Protein AF-A0A958NNU6-F1 (afdb_monomer_lite)

Sequence (215 aa):
MKKLLLLVFVYAVPLLGIGQEANFNVNSYYGSWAETLWYYNFYENNTYSFKSEGHFGFTQSSGNYKISKDTLILNSVKSDTIPEDSYLEIKDMRFIILSDTCLIALGTGYEYCSTLFSFSKENDEEIMIFRGSRNHRLYGGYEDEIIDVENLNTWDKSRYLDEVYTDLIRSADIHFYYKKYLKSLEFYQATLKIKPNEQYPQQQIDKLKIILDVD

Structure (mmCIF, N/CA/C/O backbone):
data_AF-A0A958NNU6-F1
#
_entry.id   AF-A0A958NNU6-F1
#
loop_
_atom_site.group_PDB
_atom_site.id
_atom_site.type_symbol
_atom_site.label_atom_id
_atom_site.label_alt_id
_atom_site.label_comp_id
_atom_site.label_asym_id
_atom_site.label_entity_id
_atom_site.label_seq_id
_atom_site.pdbx_PDB_ins_code
_atom_site.Cartn_x
_atom_site.Cartn_y
_atom_site.Cartn_z
_atom_site.occupancy
_atom_site.B_iso_or_equiv
_atom_site.auth_seq_id
_atom_site.auth_comp_id
_atom_site.auth_asym_id
_atom_site.auth_atom_id
_atom_site.pdbx_PDB_model_num
ATOM 1 N N . MET A 1 1 ? -16.554 -52.883 46.990 1.00 46.31 1 MET A N 1
ATOM 2 C CA . MET A 1 1 ? -15.352 -52.083 46.664 1.00 46.31 1 MET A CA 1
ATOM 3 C C . MET A 1 1 ? -15.171 -52.044 45.148 1.00 46.31 1 MET A C 1
ATOM 5 O O . MET A 1 1 ? -14.668 -53.004 44.585 1.00 46.31 1 MET A O 1
ATOM 9 N N . LYS A 1 2 ? -15.622 -50.984 44.469 1.00 40.12 2 LYS A N 1
ATOM 10 C CA . LYS A 1 2 ? -15.264 -50.697 43.068 1.00 40.12 2 LYS A CA 1
ATOM 11 C C . LYS A 1 2 ? -14.786 -49.246 43.024 1.00 40.12 2 LYS A C 1
ATOM 13 O O . LYS A 1 2 ? -15.564 -48.346 43.316 1.00 40.12 2 LYS A O 1
ATOM 18 N N . LYS A 1 3 ? -13.488 -49.048 42.776 1.00 43.19 3 LYS A N 1
ATOM 19 C CA . LYS A 1 3 ? -12.868 -47.727 42.613 1.00 43.19 3 LYS A CA 1
ATOM 20 C C . LYS A 1 3 ? -13.351 -47.140 41.284 1.00 43.19 3 LYS A C 1
ATOM 22 O O . LYS A 1 3 ? -13.112 -47.739 40.240 1.00 43.19 3 LYS A O 1
ATOM 27 N N . LEU A 1 4 ? -14.047 -46.009 41.342 1.00 42.66 4 LEU A N 1
ATOM 28 C CA . LEU A 1 4 ? -14.429 -45.216 40.178 1.00 42.66 4 LEU A CA 1
ATOM 29 C C . LEU A 1 4 ? -13.201 -44.397 39.755 1.00 42.66 4 LEU A C 1
ATOM 31 O O . LEU A 1 4 ? -12.786 -43.492 40.475 1.00 42.66 4 LEU A O 1
ATOM 35 N N . LEU A 1 5 ? -12.567 -44.778 38.646 1.00 45.38 5 LEU A N 1
ATOM 36 C CA . LEU A 1 5 ? -11.439 -44.051 38.063 1.00 45.38 5 LEU A CA 1
ATOM 37 C C . LEU A 1 5 ? -12.003 -42.880 37.246 1.00 45.38 5 LEU A C 1
ATOM 39 O O . LEU A 1 5 ? -12.704 -43.096 36.259 1.00 45.38 5 LEU A O 1
ATOM 43 N N . LEU A 1 6 ? -11.732 -41.650 37.677 1.00 41.16 6 LEU A N 1
ATOM 44 C CA . LEU A 1 6 ? -12.131 -40.432 36.975 1.00 41.16 6 LEU A CA 1
ATOM 45 C C . LEU A 1 6 ? -11.085 -40.147 35.882 1.00 41.16 6 LEU A C 1
ATOM 47 O O . LEU A 1 6 ? -9.977 -39.707 36.177 1.00 41.16 6 LEU A O 1
ATOM 51 N N . LEU A 1 7 ? -11.411 -40.466 34.628 1.00 44.94 7 LEU A N 1
ATOM 52 C CA . LEU A 1 7 ? -10.607 -40.129 33.448 1.00 44.94 7 LEU A CA 1
ATOM 53 C C . LEU A 1 7 ? -10.941 -38.695 33.019 1.00 44.94 7 LEU A C 1
ATOM 55 O O . LEU A 1 7 ? -11.987 -38.447 32.424 1.00 44.94 7 LEU A O 1
ATOM 59 N N . VAL A 1 8 ? -10.059 -37.748 33.335 1.00 47.53 8 VAL A N 1
ATOM 60 C CA . VAL A 1 8 ? -10.136 -36.372 32.831 1.00 47.53 8 VAL A CA 1
ATOM 61 C C . VAL A 1 8 ? -9.528 -36.350 31.428 1.00 47.53 8 VAL A C 1
ATOM 63 O O . VAL A 1 8 ? -8.309 -36.367 31.273 1.00 47.53 8 VAL A O 1
ATOM 66 N N . PHE A 1 9 ? -10.373 -36.337 30.397 1.00 47.81 9 PHE A N 1
ATOM 67 C CA . PHE A 1 9 ? -9.951 -36.025 29.031 1.00 47.81 9 PHE A CA 1
ATOM 68 C C . PHE A 1 9 ? -9.764 -34.509 28.913 1.00 47.81 9 PHE A C 1
ATOM 70 O O . PHE A 1 9 ? -10.731 -33.760 28.787 1.00 47.81 9 PHE A O 1
ATOM 77 N N . VAL A 1 10 ? -8.513 -34.050 28.970 1.00 49.12 10 VAL A N 1
ATOM 78 C CA . VAL A 1 10 ? -8.151 -32.687 28.568 1.00 49.12 10 VAL A CA 1
ATOM 79 C C . VAL A 1 10 ? -8.217 -32.644 27.044 1.00 49.12 10 VAL A C 1
ATOM 81 O O . VAL A 1 10 ? -7.298 -33.090 26.360 1.00 49.12 10 VAL A O 1
ATOM 84 N N . TYR A 1 11 ? -9.330 -32.155 26.503 1.00 47.47 11 TYR A N 1
ATOM 85 C CA . TYR A 1 11 ? -9.420 -31.829 25.085 1.00 47.47 11 TYR A CA 1
ATOM 86 C C . TYR A 1 11 ? -8.558 -30.592 24.833 1.00 47.47 11 TYR A C 1
ATOM 88 O O . TYR A 1 11 ? -8.953 -29.469 25.142 1.00 47.47 11 TYR A O 1
ATOM 96 N N . ALA A 1 12 ? -7.359 -30.803 24.293 1.00 50.31 12 ALA A N 1
ATOM 97 C CA . ALA A 1 12 ? -6.597 -29.737 23.669 1.00 50.31 12 ALA A CA 1
ATOM 98 C C . ALA A 1 12 ? -7.384 -29.274 22.436 1.00 50.31 12 ALA A C 1
ATOM 100 O O . ALA A 1 12 ? -7.374 -29.935 21.400 1.00 50.31 12 ALA A O 1
ATOM 101 N N . VAL A 1 13 ? -8.120 -28.170 22.571 1.00 51.03 13 VAL A N 1
ATOM 102 C CA . VAL A 1 13 ? -8.679 -27.452 21.425 1.00 51.03 13 VAL A CA 1
ATOM 103 C C . VAL A 1 13 ? -7.482 -26.863 20.680 1.00 51.03 13 VAL A C 1
ATOM 105 O O . VAL A 1 13 ? -6.771 -26.040 21.263 1.00 51.03 13 VAL A O 1
ATOM 108 N N . PRO A 1 14 ? -7.199 -27.272 19.433 1.00 44.75 14 PRO A N 1
ATOM 109 C CA . PRO A 1 14 ? -6.188 -26.582 18.664 1.00 44.75 14 PRO A CA 1
ATOM 110 C C . PRO A 1 14 ? -6.750 -25.190 18.375 1.00 44.75 14 PRO A C 1
ATOM 112 O O . PRO A 1 14 ? -7.752 -25.059 17.671 1.00 44.75 14 PRO A O 1
ATOM 115 N N . LEU A 1 15 ? -6.127 -24.150 18.940 1.00 45.88 15 LEU A N 1
ATOM 116 C CA . LEU A 1 15 ? -6.270 -22.793 18.421 1.00 45.88 15 LEU A CA 1
ATOM 117 C C . LEU A 1 15 ? -5.682 -22.805 17.005 1.00 45.88 15 LEU A C 1
ATOM 119 O O . LEU A 1 15 ? -4.511 -22.502 16.788 1.00 45.88 15 LEU A O 1
ATOM 123 N N . LEU A 1 16 ? -6.504 -23.183 16.031 1.00 47.56 16 LEU A N 1
ATOM 124 C CA . LEU A 1 16 ? -6.330 -22.736 14.663 1.00 47.56 16 LEU A CA 1
ATOM 125 C C . LEU A 1 16 ? -6.628 -21.240 14.693 1.00 47.56 16 LEU A C 1
ATOM 127 O O . LEU A 1 16 ? -7.766 -20.809 14.528 1.00 47.56 16 LEU A O 1
ATOM 131 N N . GLY A 1 17 ? -5.595 -20.452 14.988 1.00 43.97 17 GLY A N 1
ATOM 132 C CA . GLY A 1 17 ? -5.581 -19.051 14.615 1.00 43.97 17 GLY A CA 1
ATOM 133 C C . GLY A 1 17 ? -5.697 -19.017 13.100 1.00 43.97 17 GLY A C 1
ATOM 134 O O . GLY A 1 17 ? -4.708 -19.218 12.401 1.00 43.97 17 GLY A O 1
ATOM 135 N N . ILE A 1 18 ? -6.919 -18.843 12.602 1.00 47.19 18 ILE A N 1
ATOM 136 C CA . ILE A 1 18 ? -7.162 -18.478 11.214 1.00 47.19 18 ILE A CA 1
ATOM 137 C C . ILE A 1 18 ? -6.556 -17.083 11.099 1.00 47.19 18 ILE A C 1
ATOM 139 O O . ILE A 1 18 ? -7.179 -16.093 11.476 1.00 47.19 18 ILE A O 1
ATOM 143 N N . GLY A 1 19 ? -5.287 -17.012 10.697 1.00 43.47 19 GLY A N 1
ATOM 144 C CA . GLY A 1 19 ? -4.708 -15.762 10.242 1.00 43.47 19 GLY A CA 1
ATOM 145 C C . GLY A 1 19 ? -5.589 -15.302 9.095 1.00 43.47 19 GLY A C 1
ATOM 146 O O . GLY A 1 19 ? -5.692 -16.004 8.093 1.00 43.47 19 GLY A O 1
ATOM 147 N N . GLN A 1 20 ? -6.307 -14.202 9.290 1.00 46.25 20 GLN A N 1
ATOM 148 C CA . GLN A 1 20 ? -7.117 -13.609 8.242 1.00 46.25 20 GLN A CA 1
ATOM 149 C C . GLN A 1 20 ? -6.145 -13.234 7.118 1.00 46.25 20 GLN A C 1
ATOM 151 O O . GLN A 1 20 ? -5.318 -12.339 7.295 1.00 46.25 20 GLN A O 1
ATOM 156 N N . GLU A 1 21 ? -6.155 -13.993 6.020 1.00 54.00 21 GLU A N 1
ATOM 157 C CA . GLU A 1 21 ? -5.361 -13.652 4.843 1.00 54.00 21 GLU A CA 1
ATOM 158 C C . GLU A 1 21 ? -5.771 -12.244 4.408 1.00 54.00 21 GLU A C 1
ATOM 160 O O . GLU A 1 21 ? -6.958 -11.900 4.406 1.00 54.00 21 GLU A O 1
ATOM 165 N N . ALA A 1 22 ? -4.791 -11.385 4.133 1.00 58.62 22 ALA A N 1
ATOM 166 C CA . ALA A 1 22 ? -5.097 -10.037 3.698 1.00 58.62 22 ALA A CA 1
ATOM 167 C C . ALA A 1 22 ? -5.810 -10.115 2.344 1.00 58.62 22 ALA A C 1
ATOM 169 O O . ALA A 1 22 ? -5.257 -10.620 1.369 1.00 58.62 22 ALA A O 1
ATOM 170 N N . ASN A 1 23 ? -7.047 -9.623 2.291 1.00 69.25 23 ASN A N 1
ATOM 171 C CA . ASN A 1 23 ? -7.830 -9.578 1.063 1.00 69.25 23 ASN A CA 1
ATOM 172 C C . ASN A 1 23 ?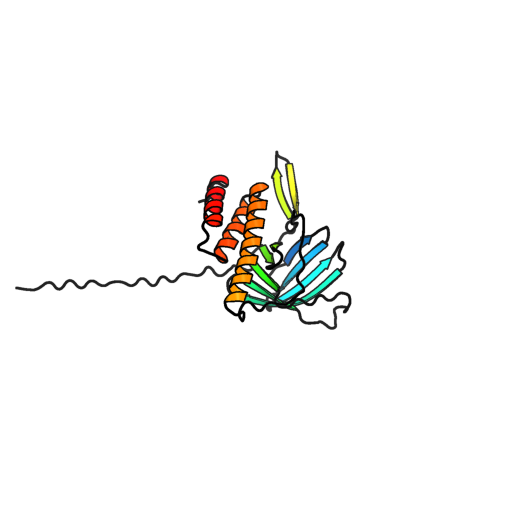 -7.241 -8.501 0.145 1.00 69.25 23 ASN A C 1
ATOM 174 O O . ASN A 1 23 ? -7.567 -7.330 0.294 1.00 69.25 23 ASN A O 1
ATOM 178 N N . PHE A 1 24 ? -6.351 -8.879 -0.771 1.00 85.06 24 PHE A N 1
ATOM 179 C CA . PHE A 1 24 ? -5.875 -8.013 -1.852 1.00 85.06 24 PHE A CA 1
ATOM 180 C C . PHE A 1 24 ? -6.738 -8.206 -3.100 1.00 85.06 24 PHE A C 1
ATOM 182 O O . PHE A 1 24 ? -7.022 -9.341 -3.482 1.00 85.06 24 PHE A O 1
ATOM 189 N N . ASN A 1 25 ? -7.122 -7.109 -3.755 1.00 88.75 25 ASN A N 1
ATOM 190 C CA . ASN A 1 25 ? -7.874 -7.148 -5.004 1.00 88.75 25 ASN A CA 1
ATOM 191 C C . ASN A 1 25 ? -6.972 -6.744 -6.174 1.00 88.75 25 ASN A C 1
ATOM 193 O O . ASN A 1 25 ? -6.307 -5.712 -6.138 1.00 88.75 25 ASN A O 1
ATOM 197 N N . VAL A 1 26 ? -6.968 -7.542 -7.237 1.00 91.44 26 VAL A N 1
ATOM 198 C CA . VAL A 1 26 ? -6.268 -7.204 -8.476 1.00 91.44 26 VAL A CA 1
ATOM 199 C C . VAL A 1 26 ? -7.025 -6.062 -9.155 1.00 91.44 26 VAL A C 1
ATOM 201 O O . VAL A 1 26 ? -8.076 -6.264 -9.759 1.00 91.44 26 VAL A O 1
ATOM 204 N N . ASN A 1 27 ? -6.518 -4.840 -9.004 1.00 92.81 27 ASN A N 1
ATOM 205 C CA . ASN A 1 27 ? -7.166 -3.631 -9.501 1.00 92.81 27 ASN A CA 1
ATOM 206 C C . ASN A 1 27 ? -6.141 -2.507 -9.731 1.00 92.81 27 ASN A C 1
ATOM 208 O O . ASN A 1 27 ? -4.938 -2.659 -9.493 1.00 92.81 27 ASN A O 1
ATOM 212 N N . SER A 1 28 ? -6.634 -1.359 -10.175 1.00 92.94 28 SER A N 1
ATOM 213 C CA . SER A 1 28 ? -5.911 -0.099 -10.159 1.00 92.94 28 SER A CA 1
ATOM 214 C C . SER A 1 28 ? -5.921 0.506 -8.758 1.00 92.94 28 SER A C 1
ATOM 216 O O . SER A 1 28 ? -6.963 0.546 -8.107 1.00 92.94 28 SER A O 1
ATOM 218 N N . TYR A 1 29 ? -4.779 1.022 -8.321 1.00 92.62 29 TYR A N 1
ATOM 219 C CA . TYR A 1 29 ? -4.609 1.773 -7.084 1.00 92.62 29 TYR A CA 1
ATOM 220 C C . TYR A 1 29 ? -3.916 3.091 -7.385 1.00 92.62 29 TYR A C 1
ATOM 222 O O . TYR A 1 29 ? -2.957 3.153 -8.158 1.00 92.62 29 TYR A O 1
ATOM 230 N N . TYR A 1 30 ? -4.399 4.144 -6.745 1.00 88.12 30 TYR A N 1
ATOM 231 C CA . TYR A 1 30 ? -4.049 5.502 -7.096 1.00 88.12 30 TYR A CA 1
ATOM 232 C C . TYR A 1 30 ? -3.587 6.292 -5.879 1.00 88.12 30 TYR A C 1
ATOM 234 O O . TYR A 1 30 ? -4.228 6.238 -4.829 1.00 88.12 30 TYR A O 1
ATOM 242 N N . GLY A 1 31 ? -2.507 7.048 -6.047 1.00 85.56 31 GLY A N 1
ATOM 243 C CA . GLY A 1 31 ? -1.971 7.973 -5.053 1.00 85.56 31 GLY A CA 1
ATOM 244 C C . GLY A 1 31 ? -1.632 9.321 -5.683 1.00 85.56 31 GLY A C 1
ATOM 245 O O . GLY A 1 31 ? -1.707 9.493 -6.901 1.00 85.56 31 GLY A O 1
ATOM 246 N N . SER A 1 32 ? -1.252 10.295 -4.859 1.00 77.38 32 SER A N 1
ATOM 247 C CA . SER A 1 32 ? -0.824 11.598 -5.369 1.00 77.38 32 SER A CA 1
ATOM 248 C C . SER A 1 32 ? 0.035 12.373 -4.394 1.00 77.38 32 SER A C 1
ATOM 250 O O . SER A 1 32 ? -0.192 12.318 -3.187 1.00 77.38 32 SER A O 1
ATOM 252 N N . TRP A 1 33 ? 0.891 13.237 -4.919 1.00 70.94 33 TRP A N 1
ATOM 253 C CA . TRP A 1 33 ? 1.543 14.275 -4.142 1.00 70.94 33 TRP A CA 1
ATOM 254 C C . TRP A 1 33 ? 1.796 15.518 -4.994 1.00 70.94 33 TRP A C 1
ATOM 256 O O . TRP A 1 33 ? 2.284 15.395 -6.112 1.00 70.94 33 TRP A O 1
ATOM 266 N N . ALA A 1 34 ? 1.467 16.705 -4.464 1.00 62.88 34 ALA A N 1
ATOM 267 C CA . ALA A 1 34 ? 1.708 18.005 -5.107 1.00 62.88 34 ALA A CA 1
ATOM 268 C C . ALA A 1 34 ? 1.391 18.002 -6.621 1.00 62.88 34 ALA A C 1
ATOM 270 O O . ALA A 1 34 ? 2.276 18.187 -7.453 1.00 62.88 34 ALA A O 1
ATOM 271 N N . GLU A 1 35 ? 0.128 17.709 -6.960 1.00 66.94 35 GLU A N 1
ATOM 272 C CA . GLU A 1 35 ? -0.398 17.623 -8.340 1.00 66.94 35 GLU A CA 1
ATOM 273 C C . GLU A 1 35 ? 0.218 16.521 -9.219 1.00 66.94 35 GLU A C 1
ATOM 275 O O . GLU A 1 35 ? -0.114 16.402 -10.395 1.00 66.94 35 GLU A O 1
ATOM 280 N N . THR A 1 36 ? 1.089 15.683 -8.661 1.00 76.31 36 THR A N 1
ATOM 281 C CA . THR A 1 36 ? 1.598 14.483 -9.325 1.00 76.31 36 THR A CA 1
ATOM 282 C C . THR A 1 36 ? 0.770 13.287 -8.909 1.00 76.31 36 THR A C 1
ATOM 284 O O . THR A 1 36 ? 0.599 13.028 -7.720 1.00 76.31 36 THR A O 1
ATOM 287 N N . LEU A 1 37 ? 0.247 12.570 -9.892 1.00 79.44 37 LEU A N 1
ATOM 288 C CA . LEU A 1 37 ? -0.581 11.390 -9.721 1.00 79.44 37 LEU A CA 1
ATOM 289 C C . LEU A 1 37 ? 0.250 10.141 -9.955 1.00 79.44 37 LEU A C 1
ATOM 291 O O . LEU A 1 37 ? 1.083 10.096 -10.859 1.00 79.44 37 LEU A O 1
ATOM 295 N N . TRP A 1 38 ? 0.003 9.127 -9.141 1.00 89.69 38 TRP A N 1
ATOM 296 C CA . TRP A 1 38 ? 0.652 7.830 -9.208 1.00 89.69 38 TRP A CA 1
ATOM 297 C C . TRP A 1 38 ? -0.390 6.749 -9.424 1.00 89.69 38 TRP A C 1
ATOM 299 O O . TRP A 1 38 ? -1.404 6.706 -8.727 1.00 89.69 38 TRP A O 1
ATOM 309 N N . TYR A 1 39 ? -0.112 5.865 -10.372 1.00 91.25 39 TYR A N 1
ATOM 310 C CA . TYR A 1 39 ? -1.027 4.835 -10.835 1.00 91.25 39 TYR A CA 1
ATOM 311 C C . TYR A 1 39 ? -0.314 3.495 -10.785 1.00 91.25 39 TYR A C 1
ATOM 313 O O . TYR A 1 39 ? 0.660 3.297 -11.507 1.00 91.25 39 TYR A O 1
ATOM 321 N N . TYR A 1 40 ? -0.814 2.571 -9.974 1.00 94.56 40 TYR A N 1
ATOM 322 C CA . TYR A 1 40 ? -0.446 1.163 -10.043 1.00 94.56 40 TYR A CA 1
ATOM 323 C C . TYR A 1 40 ? -1.616 0.383 -10.625 1.00 94.56 40 TYR A C 1
ATOM 325 O O . TYR A 1 40 ? -2.732 0.511 -10.138 1.00 94.56 40 TYR A O 1
ATOM 333 N N . ASN A 1 41 ? -1.370 -0.443 -11.637 1.00 95.94 41 ASN A N 1
ATOM 334 C CA . ASN A 1 41 ? -2.327 -1.443 -12.109 1.00 95.94 41 ASN A CA 1
ATOM 335 C C . ASN A 1 41 ? -1.730 -2.819 -11.857 1.00 95.94 41 ASN A C 1
ATOM 337 O O . ASN A 1 41 ? -0.628 -3.089 -12.338 1.00 95.94 41 ASN A O 1
ATOM 341 N N . PHE A 1 42 ? -2.445 -3.659 -11.116 1.00 96.25 42 PHE A N 1
ATOM 342 C CA . PHE A 1 42 ? -2.062 -5.044 -10.860 1.00 96.25 42 PHE A CA 1
ATOM 343 C C . PHE A 1 42 ? -2.859 -5.984 -11.762 1.00 96.25 42 PHE A C 1
ATOM 345 O O . PHE A 1 42 ? -4.015 -5.709 -12.081 1.00 96.25 42 PHE A O 1
ATOM 352 N N . TYR A 1 43 ? -2.241 -7.094 -12.160 1.00 96.25 43 TYR A N 1
ATOM 353 C CA . TYR A 1 43 ? -2.809 -8.073 -13.086 1.00 96.25 43 TYR A CA 1
ATOM 354 C C . TYR A 1 43 ? -2.761 -9.489 -12.494 1.00 96.25 43 TYR A C 1
ATOM 356 O O . TYR A 1 43 ? -1.853 -9.827 -11.740 1.00 96.25 43 TYR A O 1
ATOM 364 N N . GLU A 1 44 ? -3.713 -10.348 -12.876 1.00 95.56 44 GLU A N 1
ATOM 365 C CA . GLU A 1 44 ? -3.890 -11.697 -12.301 1.00 95.56 44 GLU A CA 1
ATOM 366 C C . GLU A 1 44 ? -2.682 -12.630 -12.484 1.00 95.56 44 GLU A C 1
ATOM 368 O O . GLU A 1 44 ? -2.505 -13.589 -11.739 1.00 95.56 44 GLU A O 1
ATOM 373 N N . ASN A 1 45 ? -1.819 -12.348 -13.459 1.00 95.12 45 ASN A N 1
ATOM 374 C CA . ASN A 1 45 ? -0.584 -13.092 -13.711 1.00 95.12 45 ASN A CA 1
ATOM 375 C C . ASN A 1 45 ? 0.588 -12.652 -12.811 1.00 95.12 45 ASN A C 1
ATOM 377 O O . ASN A 1 45 ? 1.740 -12.934 -13.139 1.00 95.12 45 ASN A O 1
ATOM 381 N 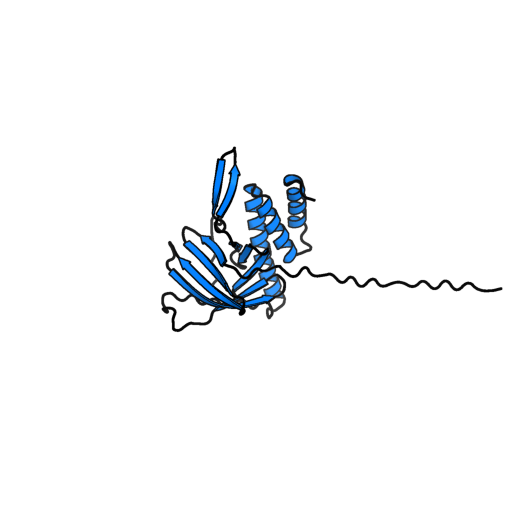N . ASN A 1 46 ? 0.307 -11.984 -11.688 1.00 96.00 46 ASN A N 1
ATOM 382 C CA . ASN A 1 46 ? 1.285 -11.455 -10.735 1.00 96.00 46 ASN A CA 1
ATOM 383 C C . ASN A 1 46 ? 2.228 -10.397 -11.320 1.00 96.00 46 ASN A C 1
ATOM 385 O O . ASN A 1 46 ? 3.354 -10.233 -10.846 1.00 96.00 46 ASN A O 1
ATOM 389 N N . THR A 1 47 ? 1.775 -9.657 -12.335 1.00 96.12 47 THR A N 1
ATOM 390 C CA . THR A 1 47 ? 2.509 -8.507 -12.868 1.00 96.12 47 THR A CA 1
ATOM 391 C C . THR A 1 47 ? 1.825 -7.197 -12.512 1.00 96.12 47 THR A C 1
ATOM 393 O O . THR A 1 47 ? 0.653 -7.153 -12.138 1.00 96.12 47 THR A O 1
ATOM 396 N N . TYR A 1 48 ? 2.565 -6.101 -12.612 1.00 96.12 48 TYR A N 1
ATOM 397 C CA . TYR A 1 48 ? 2.021 -4.764 -12.436 1.00 96.12 48 TYR A CA 1
ATOM 398 C C . TYR A 1 48 ? 2.626 -3.781 -13.435 1.00 96.12 48 TYR A C 1
ATOM 400 O O . TYR A 1 48 ? 3.715 -3.992 -13.974 1.00 96.12 48 TYR A O 1
ATOM 408 N N . SER A 1 49 ? 1.926 -2.670 -13.633 1.00 95.12 49 SER A N 1
ATOM 409 C CA . SER A 1 49 ? 2.450 -1.465 -14.276 1.00 95.12 49 SER A CA 1
ATOM 410 C C . SER A 1 49 ? 2.305 -0.277 -13.335 1.00 95.12 49 SER A C 1
ATOM 412 O O . SER A 1 49 ? 1.274 -0.147 -12.676 1.00 95.12 49 SER A O 1
ATOM 414 N N . PHE A 1 50 ? 3.305 0.591 -13.319 1.00 94.25 50 PHE A N 1
ATOM 415 C CA . PHE A 1 50 ? 3.331 1.854 -12.606 1.00 94.25 50 PHE A CA 1
ATOM 416 C C . PHE A 1 50 ? 3.479 3.013 -13.590 1.00 94.25 50 PHE A C 1
ATOM 418 O O . PHE A 1 50 ? 4.238 2.920 -14.556 1.00 94.25 50 PHE A O 1
ATOM 425 N N . LYS A 1 51 ? 2.798 4.118 -13.298 1.00 92.44 51 LYS A N 1
ATOM 426 C CA . LYS A 1 51 ? 2.933 5.390 -14.002 1.00 92.44 51 LYS A CA 1
ATOM 427 C C . LYS A 1 51 ? 2.883 6.539 -12.998 1.00 92.44 51 LYS A C 1
ATOM 429 O O . LYS A 1 51 ? 2.057 6.512 -12.086 1.00 92.44 51 LYS A O 1
ATOM 434 N N . SER A 1 52 ? 3.710 7.559 -13.193 1.00 89.44 52 SER A N 1
ATOM 435 C CA . SER A 1 52 ? 3.563 8.868 -12.560 1.00 89.44 52 SER A CA 1
ATOM 436 C C .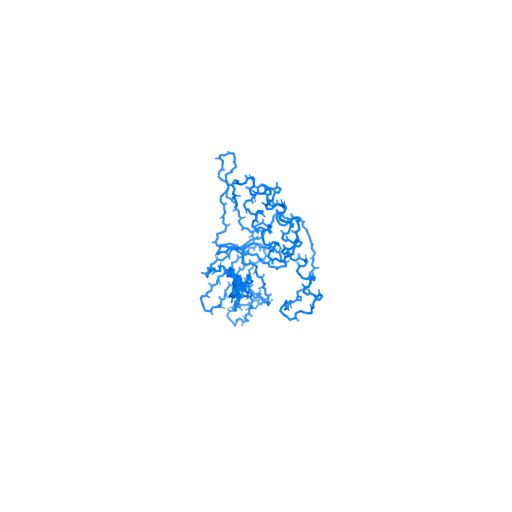 SER A 1 52 ? 3.335 9.948 -13.609 1.00 89.44 52 SER A C 1
ATOM 438 O O . SER A 1 52 ? 3.901 9.871 -14.697 1.00 89.44 52 SER A O 1
ATOM 440 N N . GLU A 1 53 ? 2.493 10.933 -13.298 1.00 81.62 53 GLU A N 1
ATOM 441 C CA . GLU A 1 53 ? 2.264 12.101 -14.154 1.00 81.62 53 GLU A CA 1
ATOM 442 C C . GLU A 1 53 ? 2.024 13.349 -13.315 1.00 81.62 53 GLU A C 1
ATOM 444 O O . GLU A 1 53 ? 1.193 13.323 -12.409 1.00 81.62 53 GLU A O 1
ATOM 449 N N . GLY A 1 54 ? 2.683 14.457 -13.649 1.00 78.38 54 GLY A N 1
ATOM 450 C CA . GLY A 1 54 ? 2.367 15.773 -13.098 1.00 78.38 54 GLY A CA 1
ATOM 451 C C . GLY A 1 54 ? 3.602 16.642 -12.926 1.00 78.38 54 GLY A C 1
ATOM 452 O O . GLY A 1 54 ? 4.505 16.626 -13.762 1.00 78.38 54 GLY A O 1
ATOM 453 N N . HIS A 1 55 ? 3.635 17.409 -11.838 1.00 65.88 55 HIS A N 1
ATOM 454 C CA . HIS A 1 55 ? 4.696 18.374 -11.546 1.00 65.88 55 HIS A CA 1
ATOM 455 C C . HIS A 1 55 ? 6.110 17.761 -11.555 1.00 65.88 55 HIS A C 1
ATOM 457 O O . HIS A 1 55 ? 7.052 18.402 -12.015 1.00 65.88 55 HIS A O 1
ATOM 463 N N . PHE A 1 56 ? 6.268 16.513 -11.098 1.00 65.00 56 PHE A N 1
ATOM 464 C CA . PHE A 1 56 ? 7.562 15.808 -11.089 1.00 65.00 56 PHE A CA 1
ATOM 465 C C . PHE A 1 56 ? 7.876 15.054 -12.388 1.00 65.00 56 PHE A C 1
ATOM 467 O O . PHE A 1 56 ? 8.815 14.263 -12.433 1.00 65.00 56 PHE A O 1
ATOM 474 N N . GLY A 1 57 ? 7.123 15.327 -13.453 1.00 73.00 57 GLY A N 1
ATOM 475 C CA . GLY A 1 57 ? 7.313 14.719 -14.759 1.00 73.00 57 GLY A CA 1
ATOM 476 C C . GLY A 1 57 ? 6.574 13.396 -14.909 1.00 73.00 57 GLY A C 1
ATOM 477 O O . GLY A 1 57 ? 5.568 13.135 -14.245 1.00 73.00 57 GLY A O 1
ATOM 478 N N . PHE A 1 58 ? 7.059 12.600 -15.855 1.00 85.31 58 PHE A N 1
ATOM 479 C CA . PHE A 1 58 ? 6.461 11.341 -16.258 1.00 85.31 58 PHE A CA 1
ATOM 480 C C . PHE A 1 58 ? 7.457 10.212 -16.033 1.00 85.31 58 PHE A C 1
ATOM 482 O O . PHE A 1 58 ? 8.537 10.218 -16.619 1.00 85.31 58 PHE A O 1
ATOM 489 N N . THR A 1 59 ? 7.087 9.236 -15.210 1.00 87.75 59 THR A N 1
ATOM 490 C CA . THR A 1 59 ? 7.865 8.003 -15.054 1.00 87.75 59 THR A CA 1
ATOM 491 C C . THR A 1 59 ? 6.977 6.785 -15.202 1.00 87.75 59 THR A C 1
ATOM 493 O O . THR A 1 59 ? 5.781 6.826 -14.914 1.00 87.75 59 THR A O 1
ATOM 496 N N . GLN A 1 60 ? 7.556 5.687 -15.668 1.00 92.50 60 GLN A N 1
ATOM 497 C CA . GLN A 1 60 ? 6.876 4.416 -15.844 1.00 92.50 60 GLN A CA 1
ATOM 498 C C . GLN A 1 60 ? 7.752 3.266 -15.378 1.00 92.50 60 GLN A C 1
ATOM 500 O O . GLN A 1 60 ? 8.979 3.304 -15.454 1.00 92.50 60 GLN A O 1
ATOM 505 N N . SER A 1 61 ? 7.095 2.214 -14.912 1.00 92.25 61 SER A N 1
ATOM 506 C CA . SER A 1 61 ? 7.749 0.970 -14.542 1.00 92.25 61 SER A CA 1
ATOM 507 C C . SER A 1 61 ? 6.783 -0.191 -14.731 1.00 92.25 61 SER A C 1
ATOM 509 O O . SER A 1 61 ? 5.568 -0.013 -14.746 1.00 92.25 61 SER A O 1
ATOM 511 N N . SER A 1 62 ? 7.302 -1.398 -14.863 1.00 93.50 62 SER A N 1
ATOM 512 C CA . SER A 1 62 ? 6.489 -2.611 -14.877 1.00 93.50 62 SER A CA 1
ATOM 513 C C . SER A 1 62 ? 7.297 -3.758 -14.325 1.00 93.50 62 SER A C 1
ATOM 515 O O . SER A 1 62 ? 8.518 -3.764 -14.457 1.00 93.50 62 SER A O 1
ATOM 517 N N . GLY A 1 63 ? 6.639 -4.752 -13.752 1.00 94.69 63 GLY A N 1
ATOM 518 C CA . GLY A 1 63 ? 7.334 -5.943 -13.300 1.00 94.69 63 GLY A CA 1
ATOM 519 C C . GLY A 1 63 ? 6.412 -6.911 -12.599 1.00 94.69 63 GLY A C 1
ATOM 520 O O . GLY A 1 63 ? 5.241 -7.011 -12.951 1.00 94.69 63 GLY A O 1
ATOM 521 N N . ASN A 1 64 ? 6.949 -7.629 -11.621 1.00 96.06 64 ASN A N 1
ATOM 522 C CA . ASN A 1 64 ? 6.231 -8.667 -10.899 1.00 96.06 64 ASN A CA 1
ATOM 523 C C . ASN A 1 64 ? 5.934 -8.221 -9.473 1.00 96.06 64 ASN A C 1
ATOM 525 O O . ASN A 1 64 ? 6.708 -7.472 -8.870 1.00 96.06 64 ASN A O 1
ATOM 529 N N . TYR A 1 65 ? 4.840 -8.729 -8.920 1.00 95.69 65 TYR A N 1
ATOM 530 C CA . TYR A 1 65 ? 4.547 -8.597 -7.505 1.00 95.69 65 TYR A CA 1
ATOM 531 C C . TYR A 1 65 ? 4.384 -9.963 -6.838 1.00 95.69 65 TYR A C 1
ATOM 533 O O . TYR A 1 65 ? 4.056 -10.962 -7.475 1.00 95.69 65 TYR A O 1
ATOM 541 N N . LYS A 1 66 ? 4.615 -10.000 -5.528 1.00 94.81 66 LYS A N 1
ATOM 542 C CA . LYS A 1 66 ? 4.271 -11.130 -4.659 1.00 94.81 66 LYS A CA 1
ATOM 543 C C . LYS A 1 66 ? 3.533 -10.618 -3.429 1.00 94.81 66 LYS A C 1
ATOM 545 O O . LYS A 1 66 ? 3.749 -9.484 -3.009 1.00 94.81 66 LYS A O 1
ATOM 550 N N . ILE A 1 67 ? 2.689 -11.459 -2.845 1.00 90.94 67 ILE A N 1
ATOM 551 C CA . ILE A 1 67 ? 2.019 -11.171 -1.576 1.00 90.94 67 ILE A CA 1
ATOM 552 C C . ILE A 1 67 ? 2.574 -12.128 -0.529 1.00 90.94 67 ILE A C 1
ATOM 554 O O . ILE A 1 67 ? 2.611 -13.339 -0.739 1.00 90.94 67 ILE A O 1
ATOM 558 N N . SER A 1 68 ? 3.029 -11.574 0.589 1.00 85.56 68 SER A N 1
ATOM 559 C CA . SER A 1 68 ? 3.499 -12.311 1.758 1.00 85.56 68 SER A CA 1
ATOM 560 C C . SER A 1 68 ? 2.704 -11.810 2.960 1.00 85.56 68 SER A C 1
ATOM 562 O O . SER A 1 68 ? 2.909 -10.688 3.419 1.00 85.56 68 SER A O 1
ATOM 564 N N . LYS A 1 69 ? 1.757 -12.626 3.444 1.00 85.44 69 LYS A N 1
ATOM 565 C CA . LYS A 1 69 ? 0.785 -12.259 4.491 1.00 85.44 69 LYS A CA 1
ATOM 566 C C . LYS A 1 69 ? -0.043 -11.022 4.113 1.00 85.44 69 LYS A C 1
ATOM 568 O O . LYS A 1 69 ? -0.922 -11.123 3.271 1.00 85.44 69 LYS A O 1
ATOM 573 N N . ASP A 1 70 ? 0.229 -9.881 4.738 1.00 84.44 70 ASP A N 1
ATOM 574 C CA . ASP A 1 70 ? -0.429 -8.590 4.536 1.00 84.44 70 ASP A CA 1
ATOM 575 C C . ASP A 1 70 ? 0.430 -7.597 3.752 1.00 84.44 70 ASP A C 1
ATOM 577 O O . ASP A 1 70 ? 0.083 -6.423 3.652 1.00 84.44 70 ASP A O 1
ATOM 581 N N . THR A 1 71 ? 1.549 -8.057 3.194 1.00 87.00 71 THR A N 1
ATOM 582 C CA . THR A 1 71 ? 2.499 -7.209 2.484 1.00 87.00 71 THR A CA 1
ATOM 583 C C . THR A 1 71 ? 2.548 -7.577 1.006 1.00 87.00 71 THR A C 1
ATOM 585 O O . THR A 1 71 ? 2.867 -8.709 0.639 1.00 87.00 71 THR A O 1
ATOM 588 N N . LEU A 1 72 ? 2.272 -6.597 0.153 1.00 93.31 72 LEU A N 1
ATOM 589 C CA . LEU A 1 72 ? 2.473 -6.644 -1.290 1.00 93.31 72 LEU A CA 1
ATOM 590 C C . LEU A 1 72 ? 3.884 -6.136 -1.613 1.00 93.31 72 LEU A C 1
ATOM 592 O O . LEU A 1 72 ? 4.303 -5.107 -1.093 1.00 93.31 72 LEU A O 1
ATOM 596 N N . ILE A 1 73 ? 4.628 -6.851 -2.449 1.00 92.62 73 ILE A N 1
ATOM 597 C CA . ILE A 1 73 ? 6.045 -6.583 -2.720 1.00 92.62 73 ILE A CA 1
ATOM 598 C C . ILE A 1 73 ? 6.254 -6.512 -4.229 1.00 92.62 73 ILE A C 1
ATOM 600 O O . ILE A 1 73 ? 5.937 -7.475 -4.923 1.00 92.62 73 ILE A O 1
ATOM 604 N N . LEU A 1 74 ? 6.789 -5.399 -4.732 1.00 94.75 74 LEU A N 1
ATOM 605 C CA . LEU A 1 74 ? 6.938 -5.090 -6.154 1.00 94.75 74 LEU A CA 1
ATOM 606 C C . LEU A 1 74 ? 8.411 -5.075 -6.556 1.00 94.75 74 LEU A C 1
ATOM 608 O O . LEU A 1 74 ? 9.251 -4.488 -5.876 1.00 94.75 74 LEU A O 1
ATOM 612 N N . ASN A 1 75 ? 8.699 -5.665 -7.712 1.00 92.06 75 ASN A N 1
ATOM 613 C CA . ASN A 1 75 ? 9.990 -5.566 -8.380 1.00 92.06 75 ASN A CA 1
ATOM 614 C C . ASN A 1 75 ? 9.768 -5.293 -9.863 1.00 92.06 75 ASN A C 1
ATOM 616 O O . ASN A 1 75 ? 9.111 -6.076 -10.551 1.00 92.06 75 ASN A O 1
ATOM 620 N N . SER A 1 76 ? 10.334 -4.200 -10.348 1.00 91.00 76 SER A N 1
ATOM 621 C CA . SER A 1 76 ? 10.355 -3.844 -11.756 1.00 91.00 76 SER A CA 1
ATOM 622 C C . SER A 1 76 ? 11.333 -4.704 -12.541 1.00 91.00 76 SER A C 1
ATOM 624 O O . SER A 1 76 ? 12.325 -5.214 -12.020 1.00 91.00 76 SER A O 1
ATOM 626 N N . VAL A 1 77 ? 11.039 -4.840 -13.823 1.00 85.44 77 VAL A N 1
ATOM 627 C CA . VAL A 1 77 ? 11.936 -5.387 -14.827 1.00 85.44 77 VAL A CA 1
ATOM 628 C C . VAL A 1 77 ? 12.125 -4.291 -15.865 1.00 85.44 77 VAL A C 1
ATOM 630 O O . VAL A 1 77 ? 11.140 -3.729 -16.354 1.00 85.44 77 VAL A O 1
ATOM 633 N N . LYS A 1 78 ? 13.380 -3.981 -16.207 1.00 77.88 78 LYS A N 1
ATOM 634 C CA . LYS A 1 78 ? 13.674 -3.022 -17.275 1.00 77.88 78 LYS A CA 1
ATOM 635 C C . LYS A 1 78 ? 13.039 -3.534 -18.566 1.00 77.88 78 LYS A C 1
ATOM 637 O O . LYS A 1 78 ? 13.316 -4.655 -18.988 1.00 77.88 78 LYS A O 1
ATOM 642 N N . SER A 1 79 ? 12.165 -2.725 -19.155 1.00 75.81 79 SER A N 1
ATOM 643 C CA . SER A 1 79 ? 11.519 -3.035 -20.427 1.00 75.81 79 SER A CA 1
ATOM 644 C C . SER A 1 79 ? 12.173 -2.224 -21.532 1.00 75.81 79 SER A C 1
ATOM 646 O O . SER A 1 79 ? 12.225 -1.000 -21.434 1.00 75.81 79 SER A O 1
ATOM 648 N N . ASP A 1 80 ? 12.579 -2.884 -22.615 1.00 76.75 80 ASP A N 1
ATOM 649 C CA . ASP A 1 80 ? 13.122 -2.219 -23.808 1.00 76.75 80 ASP A CA 1
ATOM 650 C C . ASP A 1 80 ? 12.096 -1.291 -24.488 1.00 76.75 80 ASP A C 1
ATOM 652 O O . ASP A 1 80 ? 12.446 -0.463 -25.326 1.00 76.75 80 ASP A O 1
ATOM 656 N N . THR A 1 81 ? 10.813 -1.421 -24.136 1.00 78.06 81 THR A N 1
ATOM 657 C CA . THR A 1 81 ? 9.725 -0.580 -24.652 1.00 78.06 81 THR A CA 1
ATOM 658 C C . THR A 1 81 ? 9.513 0.713 -23.866 1.00 78.06 81 THR A C 1
ATOM 660 O O . THR A 1 81 ? 8.773 1.579 -24.334 1.00 78.06 81 THR A O 1
ATOM 663 N N . ILE A 1 82 ? 10.124 0.856 -22.684 1.00 74.75 82 ILE A N 1
ATOM 664 C CA . ILE A 1 82 ? 10.035 2.071 -21.871 1.00 74.75 82 ILE A CA 1
ATOM 665 C C . ILE A 1 82 ? 11.281 2.918 -22.159 1.00 74.75 82 ILE A C 1
ATOM 667 O O . ILE A 1 82 ? 12.394 2.422 -21.978 1.00 74.75 82 ILE A O 1
ATOM 671 N N . PRO A 1 83 ? 11.126 4.184 -22.593 1.00 79.62 83 PRO A N 1
ATOM 672 C CA . PRO A 1 83 ? 12.255 5.092 -22.759 1.00 79.62 83 PRO A CA 1
ATOM 673 C C . PRO A 1 83 ? 13.086 5.190 -21.475 1.00 79.62 83 PRO A C 1
ATOM 675 O O . PRO A 1 83 ? 12.530 5.313 -20.384 1.00 79.62 83 PRO A O 1
ATOM 678 N N . GLU A 1 84 ? 14.412 5.126 -21.596 1.00 76.31 84 GLU A N 1
ATOM 679 C CA . GLU A 1 84 ? 15.320 5.067 -20.441 1.00 76.31 84 GLU A CA 1
ATOM 680 C C . GLU A 1 84 ? 15.221 6.308 -19.541 1.00 76.31 84 GLU A C 1
ATOM 682 O O . GLU A 1 84 ? 15.290 6.189 -18.323 1.00 76.31 84 GLU A O 1
ATOM 687 N N . ASP A 1 85 ? 14.969 7.477 -20.129 1.00 79.69 85 ASP A N 1
ATOM 688 C CA . ASP A 1 85 ? 14.744 8.748 -19.429 1.00 79.69 85 ASP A CA 1
ATOM 689 C C . ASP A 1 85 ? 13.406 8.818 -18.674 1.00 79.69 85 ASP A C 1
ATOM 691 O O . ASP A 1 85 ? 13.198 9.704 -17.848 1.00 79.69 85 ASP A O 1
ATOM 695 N N . SER A 1 86 ? 12.509 7.873 -18.948 1.00 79.31 86 SER A N 1
ATOM 696 C CA . SER A 1 86 ? 11.178 7.765 -18.356 1.00 79.31 86 SER A CA 1
ATOM 697 C C . SER A 1 86 ? 11.041 6.521 -17.471 1.00 79.31 86 SER A C 1
ATOM 699 O O . SER A 1 86 ? 9.970 6.285 -16.911 1.00 79.31 86 SER A O 1
ATOM 701 N N . TYR A 1 87 ? 12.085 5.696 -17.354 1.00 82.75 87 TYR A N 1
ATOM 702 C CA . TYR A 1 87 ? 12.058 4.455 -16.586 1.00 82.75 87 TYR A CA 1
ATOM 703 C C . TYR A 1 87 ? 12.394 4.704 -15.113 1.00 82.75 87 TYR A C 1
ATOM 705 O O . TYR A 1 87 ? 13.429 5.281 -14.788 1.00 82.75 87 TYR A O 1
ATOM 713 N N . LEU A 1 88 ? 11.539 4.211 -14.216 1.00 82.62 88 LEU A N 1
ATOM 714 C CA . LEU A 1 88 ? 11.833 4.128 -12.787 1.00 82.62 88 LEU A CA 1
ATOM 715 C C . LEU A 1 88 ? 12.129 2.676 -12.409 1.00 82.62 88 LEU A C 1
ATOM 717 O O . LEU A 1 88 ? 11.256 1.809 -12.522 1.00 82.62 88 LEU A O 1
ATOM 721 N N . GLU A 1 89 ? 13.335 2.416 -11.907 1.00 85.19 89 GLU A N 1
ATOM 722 C CA . GLU A 1 89 ? 13.632 1.139 -11.268 1.00 85.19 89 GLU A CA 1
ATOM 723 C C . GLU A 1 89 ? 12.926 1.077 -9.911 1.00 85.19 89 GLU A C 1
ATOM 725 O O . GLU A 1 89 ? 13.170 1.873 -9.010 1.00 85.19 89 GLU A O 1
ATOM 730 N N . ILE A 1 90 ? 12.022 0.115 -9.778 1.00 85.12 90 ILE A N 1
ATOM 731 C CA . ILE A 1 90 ? 11.396 -0.267 -8.518 1.00 85.12 90 ILE A CA 1
ATOM 732 C C . ILE A 1 90 ? 12.025 -1.589 -8.103 1.00 85.12 90 ILE A C 1
ATOM 734 O O . ILE A 1 90 ? 11.904 -2.582 -8.819 1.00 85.12 90 ILE A O 1
ATOM 738 N N . LYS A 1 91 ? 12.667 -1.637 -6.944 1.00 86.31 91 LYS A N 1
ATOM 739 C CA . LYS A 1 91 ? 13.194 -2.881 -6.385 1.00 86.31 91 LYS A CA 1
ATOM 740 C C . LYS A 1 91 ? 12.684 -2.995 -4.959 1.00 86.31 91 LYS A C 1
ATOM 742 O O . LYS A 1 91 ? 12.789 -2.049 -4.190 1.00 86.31 91 LYS A O 1
ATOM 747 N N . ASP A 1 92 ? 12.079 -4.133 -4.653 1.00 84.06 92 ASP A N 1
ATOM 748 C CA . ASP A 1 92 ? 11.496 -4.464 -3.353 1.00 84.06 92 ASP A CA 1
ATOM 749 C C . ASP A 1 92 ? 10.641 -3.342 -2.734 1.00 84.06 92 ASP A C 1
ATOM 751 O O . ASP A 1 92 ? 10.726 -3.048 -1.543 1.00 84.06 92 ASP A O 1
ATOM 755 N N . MET A 1 93 ? 9.800 -2.691 -3.540 1.00 87.62 93 MET A N 1
ATOM 756 C CA . MET A 1 93 ? 8.854 -1.715 -3.003 1.00 87.62 93 MET A CA 1
ATOM 757 C C . MET A 1 93 ? 7.721 -2.454 -2.306 1.00 87.62 93 MET A C 1
ATOM 759 O O . MET A 1 93 ? 7.071 -3.316 -2.897 1.00 87.62 93 MET A O 1
ATOM 763 N N . ARG A 1 94 ? 7.476 -2.114 -1.044 1.00 87.12 94 ARG A N 1
ATOM 764 C CA . ARG A 1 94 ? 6.551 -2.852 -0.184 1.00 87.12 94 ARG A CA 1
ATOM 765 C C . ARG A 1 94 ? 5.331 -2.011 0.132 1.00 87.12 94 ARG A C 1
ATOM 767 O O . ARG A 1 94 ? 5.460 -0.826 0.424 1.00 87.12 94 ARG A O 1
ATOM 774 N N . PHE A 1 95 ? 4.164 -2.635 0.132 1.00 88.75 95 PHE A N 1
ATOM 775 C CA . PHE A 1 95 ? 2.919 -2.029 0.570 1.00 88.75 95 PHE A CA 1
ATOM 776 C C . PHE A 1 95 ? 2.248 -2.899 1.622 1.00 88.75 95 PHE A C 1
ATOM 778 O O . PHE A 1 95 ? 2.158 -4.110 1.442 1.00 88.75 95 PHE A O 1
ATOM 785 N N . ILE A 1 96 ? 1.713 -2.287 2.674 1.00 83.94 96 ILE A N 1
ATOM 786 C CA . ILE A 1 96 ? 0.766 -2.963 3.563 1.00 83.94 96 ILE A CA 1
ATOM 787 C C . ILE A 1 96 ? -0.609 -2.927 2.915 1.00 83.94 96 ILE A C 1
ATOM 789 O O . ILE A 1 96 ? -1.102 -1.860 2.540 1.00 83.94 96 ILE A O 1
ATOM 793 N N . ILE A 1 97 ? -1.233 -4.095 2.816 1.00 86.62 97 ILE A N 1
ATOM 794 C CA . ILE A 1 97 ? -2.619 -4.261 2.403 1.00 86.62 97 ILE A CA 1
ATOM 795 C C . ILE A 1 97 ? -3.490 -3.872 3.600 1.00 86.62 97 ILE A C 1
ATOM 797 O O . ILE A 1 97 ? -3.610 -4.603 4.591 1.00 86.62 97 ILE A O 1
ATOM 801 N N . LEU A 1 98 ? -4.071 -2.675 3.531 1.00 77.81 98 LEU A N 1
ATOM 802 C CA . LEU A 1 98 ? -5.016 -2.217 4.545 1.00 77.81 98 LEU A CA 1
ATOM 803 C C . LEU A 1 98 ? -6.359 -2.915 4.382 1.00 77.81 98 LEU A C 1
ATOM 805 O O . LEU A 1 98 ? -6.932 -3.400 5.357 1.00 77.81 98 LEU A O 1
ATOM 809 N N . SER A 1 99 ? -6.819 -2.965 3.136 1.00 79.44 99 SER A N 1
ATOM 810 C CA . SER A 1 99 ? -8.082 -3.540 2.698 1.00 79.44 99 SER A CA 1
ATOM 811 C C . SER A 1 99 ? -7.957 -4.006 1.246 1.00 79.44 99 SER A C 1
ATOM 813 O O . SER A 1 99 ? -6.940 -3.789 0.585 1.00 79.44 99 SER A O 1
ATOM 815 N N . ASP A 1 100 ? -9.035 -4.572 0.717 1.00 83.62 100 ASP A N 1
ATOM 816 C CA . ASP A 1 100 ? -9.183 -4.905 -0.703 1.00 83.62 100 ASP A CA 1
ATOM 817 C C . ASP A 1 100 ? -9.156 -3.678 -1.628 1.00 83.62 100 ASP A C 1
ATOM 819 O O . ASP A 1 100 ? -9.030 -3.806 -2.843 1.00 83.62 100 ASP A O 1
ATOM 823 N N . THR A 1 101 ? -9.230 -2.473 -1.068 1.00 84.81 101 THR A N 1
ATOM 824 C CA . THR A 1 101 ? -9.354 -1.214 -1.805 1.00 84.81 101 THR A CA 1
ATOM 825 C C . THR A 1 101 ? -8.256 -0.209 -1.496 1.00 84.81 101 THR A C 1
ATOM 827 O O . THR A 1 101 ? -8.172 0.788 -2.207 1.00 84.81 101 THR A O 1
ATOM 830 N N . CYS A 1 102 ? -7.387 -0.452 -0.509 1.00 84.44 102 CYS A N 1
ATOM 831 C CA . CYS A 1 102 ? -6.321 0.477 -0.134 1.00 84.44 102 CYS A CA 1
ATOM 832 C C . CYS A 1 102 ? -5.019 -0.218 0.290 1.00 84.44 102 CYS A C 1
ATOM 834 O O . CYS A 1 102 ? -5.007 -1.221 1.006 1.00 84.44 102 CYS A O 1
ATOM 836 N N . LEU A 1 103 ? -3.913 0.402 -0.109 1.00 88.81 103 LEU A N 1
ATOM 837 C CA . LEU A 1 103 ? -2.533 0.033 0.168 1.00 88.81 103 LEU A CA 1
ATOM 838 C C . LEU A 1 103 ? -1.806 1.217 0.820 1.00 88.81 103 LEU A C 1
ATOM 840 O O . LEU A 1 103 ? -2.086 2.371 0.495 1.00 88.81 103 LEU A O 1
ATOM 844 N N . ILE A 1 104 ? -0.817 0.940 1.669 1.00 83.00 104 ILE A N 1
ATOM 845 C CA . ILE A 1 104 ? 0.146 1.942 2.152 1.00 83.00 104 ILE A CA 1
ATOM 846 C C . ILE A 1 104 ? 1.540 1.534 1.708 1.00 83.00 104 ILE A C 1
ATOM 848 O O . ILE A 1 104 ? 2.007 0.479 2.124 1.00 83.00 104 ILE A O 1
ATOM 852 N N . ALA A 1 105 ? 2.231 2.379 0.944 1.00 84.94 105 ALA A N 1
ATOM 853 C CA . ALA A 1 105 ? 3.643 2.179 0.637 1.00 84.94 105 ALA A CA 1
ATOM 854 C C . ALA A 1 105 ? 4.491 2.313 1.908 1.00 84.94 105 ALA A C 1
ATOM 856 O O . ALA A 1 105 ? 4.522 3.366 2.549 1.00 84.94 105 ALA A O 1
ATOM 857 N N . LEU A 1 106 ? 5.218 1.256 2.250 1.00 73.56 106 LEU A N 1
ATOM 858 C CA . LEU A 1 106 ? 6.194 1.266 3.330 1.00 73.56 106 LEU A CA 1
ATOM 859 C C . LEU A 1 106 ? 7.367 2.198 2.988 1.00 73.56 106 LEU A C 1
ATOM 861 O O . LEU A 1 106 ? 7.710 2.385 1.822 1.00 73.56 106 LEU A O 1
ATOM 865 N N . GLY A 1 107 ? 7.947 2.836 4.005 1.00 70.94 107 GLY A N 1
ATOM 866 C CA . GLY A 1 107 ? 9.025 3.829 3.873 1.00 70.94 107 GLY A CA 1
ATOM 867 C C . GLY A 1 107 ? 8.553 5.240 3.507 1.00 70.94 107 GLY A C 1
ATOM 868 O O . GLY A 1 107 ? 9.178 6.221 3.892 1.00 70.94 107 GLY A O 1
ATOM 869 N N . THR A 1 108 ? 7.420 5.373 2.809 1.00 70.31 108 THR A N 1
ATOM 870 C CA . THR A 1 108 ? 6.825 6.693 2.541 1.00 70.31 108 THR A CA 1
ATOM 871 C C . THR A 1 108 ? 5.541 6.944 3.321 1.00 70.31 108 THR A C 1
ATOM 873 O O . THR A 1 108 ? 5.200 8.097 3.570 1.00 70.31 108 THR A O 1
ATOM 876 N N . GLY A 1 109 ? 4.798 5.901 3.688 1.00 67.56 109 GLY A N 1
ATOM 877 C CA . GLY A 1 109 ? 3.459 6.032 4.256 1.00 67.56 109 GLY A CA 1
ATOM 878 C C . GLY A 1 109 ? 2.427 6.582 3.265 1.00 67.56 109 GLY A C 1
ATOM 879 O O . GLY A 1 109 ? 1.341 6.976 3.682 1.00 67.56 109 GLY A O 1
ATOM 880 N N . TYR A 1 110 ? 2.754 6.665 1.968 1.00 76.00 110 TYR A N 1
ATOM 881 C CA . TYR A 1 110 ? 1.799 7.120 0.962 1.00 76.00 110 TYR A CA 1
ATOM 882 C C . TYR A 1 110 ? 0.707 6.085 0.749 1.00 76.00 110 TYR A C 1
ATOM 884 O O . TYR A 1 110 ? 0.976 4.889 0.638 1.00 76.00 110 TYR A O 1
ATOM 892 N N . GLU A 1 111 ? -0.521 6.571 0.650 1.00 79.00 111 GLU A N 1
ATOM 893 C CA . GLU A 1 111 ? -1.675 5.723 0.418 1.00 79.00 111 GLU A CA 1
ATOM 894 C C . GLU A 1 111 ? -2.007 5.634 -1.057 1.00 79.00 111 GLU A C 1
ATOM 896 O O . GLU A 1 111 ? -1.966 6.631 -1.782 1.00 79.00 111 GLU A O 1
ATOM 901 N N . TYR A 1 112 ? -2.395 4.431 -1.457 1.00 87.38 112 TYR A N 1
ATOM 902 C CA . TYR A 1 112 ? -2.842 4.123 -2.797 1.00 87.38 112 TYR A CA 1
ATOM 903 C C . TYR A 1 112 ? -4.151 3.368 -2.678 1.00 87.38 112 TYR A C 1
ATOM 905 O O . TYR A 1 112 ? -4.180 2.279 -2.115 1.00 87.38 112 TYR A O 1
ATOM 913 N N . CYS A 1 113 ? -5.241 3.937 -3.175 1.00 86.31 113 CYS A N 1
ATOM 914 C CA . CYS A 1 113 ? -6.565 3.326 -3.073 1.00 86.31 113 CYS A CA 1
ATOM 915 C C . CYS A 1 113 ? -7.196 3.171 -4.450 1.00 86.31 113 CYS A C 1
ATOM 917 O O . CYS A 1 113 ? -6.861 3.923 -5.356 1.00 86.31 113 CYS A O 1
ATOM 919 N N . SER A 1 114 ? -8.142 2.246 -4.606 1.00 85.62 114 SER A N 1
ATOM 920 C CA . SER A 1 114 ? -8.842 1.981 -5.872 1.00 85.62 114 SER A CA 1
ATOM 921 C C . SER A 1 114 ? -9.736 3.124 -6.351 1.00 85.62 114 SER A C 1
ATOM 923 O O . SER A 1 114 ? -10.160 3.160 -7.504 1.00 85.62 114 SER A O 1
ATOM 925 N N . THR A 1 115 ? -9.983 4.104 -5.484 1.00 74.88 115 THR A N 1
ATOM 926 C CA . THR A 1 115 ? -10.638 5.364 -5.825 1.00 74.88 115 THR A CA 1
ATOM 927 C C . THR A 1 115 ? -9.727 6.533 -5.475 1.00 74.88 115 THR A C 1
ATOM 929 O O . THR A 1 115 ? -9.331 6.673 -4.316 1.00 74.88 115 THR A O 1
ATOM 932 N N . LEU A 1 116 ? -9.481 7.409 -6.450 1.00 60.28 116 LEU A N 1
ATOM 933 C CA . LEU A 1 116 ? -8.743 8.669 -6.281 1.00 60.28 116 LEU A CA 1
ATOM 934 C C . LEU A 1 116 ? -9.440 9.672 -5.358 1.00 60.28 116 LEU A C 1
ATOM 936 O O . LEU A 1 116 ? -8.796 10.556 -4.801 1.00 60.28 116 LEU A O 1
ATOM 940 N N . PHE A 1 117 ? -10.753 9.543 -5.189 1.00 58.16 117 PHE A N 1
ATOM 941 C CA . PHE A 1 117 ? -11.561 10.502 -4.453 1.00 58.16 117 PHE A CA 1
ATOM 942 C C . PHE A 1 117 ? -12.343 9.818 -3.339 1.00 58.16 117 PHE A C 1
ATOM 944 O O . PHE A 1 117 ? -12.758 8.661 -3.442 1.00 58.16 117 PHE A O 1
ATOM 951 N N . SER A 1 118 ? -12.553 10.556 -2.260 1.00 53.09 118 SER A N 1
ATOM 952 C CA . SER A 1 118 ? -13.543 10.256 -1.237 1.00 53.09 118 SER A CA 1
ATOM 953 C C . SER A 1 118 ? -14.395 11.484 -1.011 1.00 53.09 118 SER A C 1
ATOM 955 O O . SER A 1 118 ? -13.859 12.587 -0.986 1.00 53.09 118 SER A O 1
ATOM 957 N N . PHE A 1 119 ? -15.684 11.301 -0.788 1.00 46.53 119 PHE A N 1
ATOM 958 C CA . PHE A 1 119 ? -16.560 12.395 -0.400 1.00 46.53 119 PHE A CA 1
ATOM 959 C C . PHE A 1 119 ? -16.689 12.415 1.121 1.00 46.53 119 PHE A C 1
ATOM 961 O O . PHE A 1 119 ? -16.927 11.376 1.739 1.00 46.53 119 PHE A O 1
ATOM 968 N N . SER A 1 120 ? -16.503 13.582 1.730 1.00 42.84 120 SER A N 1
ATOM 969 C CA . SER A 1 120 ? -16.833 13.817 3.136 1.00 42.84 120 SER A CA 1
ATOM 970 C C . SER A 1 120 ? -17.899 14.890 3.235 1.00 42.84 120 SER A C 1
ATOM 972 O O . SER A 1 120 ? -17.822 15.893 2.527 1.00 42.84 120 SER A O 1
ATOM 974 N N . LYS A 1 121 ? -18.851 14.713 4.150 1.00 39.09 121 LYS A N 1
ATOM 975 C CA . LYS A 1 121 ? -19.783 15.778 4.514 1.00 39.09 121 LYS A CA 1
ATOM 976 C C . LYS A 1 121 ? -19.221 16.597 5.663 1.00 39.09 121 LYS A C 1
ATOM 978 O O . LYS A 1 121 ? -18.951 16.046 6.728 1.00 39.09 121 LYS A O 1
ATOM 983 N N . GLU A 1 122 ? -19.106 17.900 5.458 1.00 41.47 122 GLU A N 1
ATOM 984 C CA . GLU A 1 122 ? -18.809 18.867 6.512 1.00 41.47 122 GLU A CA 1
ATOM 985 C C . GLU A 1 122 ? -19.822 20.012 6.394 1.00 41.47 122 GLU A C 1
ATOM 987 O O . GLU A 1 122 ? -19.932 20.630 5.343 1.00 41.47 122 GLU A O 1
ATOM 992 N N . ASN A 1 123 ? -20.611 20.257 7.449 1.00 37.62 123 ASN A N 1
ATOM 993 C CA . ASN A 1 123 ? -21.635 21.317 7.496 1.00 37.62 123 ASN A CA 1
ATOM 994 C C . ASN A 1 123 ? -22.602 21.337 6.289 1.00 37.62 123 ASN A C 1
ATOM 996 O O . ASN A 1 123 ? -22.821 22.382 5.689 1.00 37.62 123 ASN A O 1
ATOM 1000 N N . ASP A 1 124 ? -23.169 20.179 5.936 1.00 41.34 124 ASP A N 1
ATOM 1001 C CA . ASP A 1 124 ? -24.087 19.988 4.796 1.00 41.34 124 ASP A CA 1
ATOM 1002 C C . ASP A 1 124 ? -23.488 20.223 3.393 1.00 41.34 124 ASP A C 1
ATOM 1004 O O . ASP A 1 124 ? -24.190 20.054 2.394 1.00 41.34 124 ASP A O 1
ATOM 1008 N N . GLU A 1 125 ? -22.184 20.491 3.289 1.00 32.47 125 GLU A N 1
ATOM 1009 C CA . GLU A 1 125 ? -21.452 20.538 2.023 1.00 32.47 125 GLU A CA 1
ATOM 1010 C C . GLU A 1 125 ? -20.739 19.204 1.751 1.00 32.47 125 GLU A C 1
ATOM 1012 O O . GLU A 1 125 ? -20.155 18.581 2.644 1.00 32.47 125 GLU A O 1
ATOM 1017 N N . GLU A 1 126 ? -20.798 18.738 0.501 1.00 38.44 126 GLU A N 1
ATOM 1018 C CA . GLU A 1 126 ? -20.080 17.547 0.046 1.00 38.44 126 GLU A CA 1
ATOM 1019 C C . GLU A 1 126 ? -18.708 17.957 -0.497 1.00 38.44 126 GLU A C 1
ATOM 1021 O O . GLU A 1 126 ? -18.588 18.568 -1.559 1.00 38.44 126 GLU A O 1
ATOM 1026 N N . ILE A 1 127 ? -17.658 17.624 0.249 1.00 41.41 127 ILE A N 1
ATOM 1027 C CA . ILE A 1 127 ? -16.281 17.956 -0.102 1.00 41.41 127 ILE A CA 1
ATOM 1028 C C . ILE A 1 127 ? -15.645 16.739 -0.767 1.00 41.41 127 ILE A C 1
ATOM 1030 O O . ILE A 1 127 ? -15.555 15.658 -0.179 1.00 41.41 127 ILE A O 1
ATOM 1034 N N . MET A 1 128 ? -15.170 16.925 -1.999 1.00 39.09 128 MET A N 1
ATOM 1035 C CA . MET A 1 128 ? -14.328 15.951 -2.686 1.00 39.09 128 MET A CA 1
ATOM 1036 C C . MET A 1 128 ? -12.912 16.019 -2.104 1.00 39.09 128 MET A C 1
ATOM 1038 O O . MET A 1 128 ? -12.187 16.993 -2.288 1.00 39.09 128 MET A O 1
ATOM 1042 N N . ILE A 1 129 ? -12.507 14.968 -1.401 1.00 49.41 129 ILE A N 1
ATOM 1043 C CA . ILE A 1 129 ? -11.158 14.799 -0.868 1.00 49.41 129 ILE A CA 1
ATOM 1044 C C . ILE A 1 129 ? -10.370 13.915 -1.828 1.00 49.41 129 ILE A C 1
ATOM 1046 O O . ILE A 1 129 ? -10.782 12.796 -2.140 1.00 49.41 129 ILE A O 1
ATOM 1050 N N . PHE A 1 130 ? -9.202 14.392 -2.244 1.00 48.66 130 PHE A N 1
ATOM 1051 C CA . PHE A 1 130 ? -8.231 13.570 -2.954 1.00 48.66 130 PHE A CA 1
ATOM 1052 C C . PHE A 1 130 ? -7.623 12.536 -1.993 1.00 48.66 130 PHE A C 1
ATOM 1054 O O . PHE A 1 130 ? -7.037 12.901 -0.971 1.00 48.66 130 PHE A O 1
ATOM 1061 N N . ARG A 1 131 ? -7.777 11.244 -2.285 1.00 54.97 131 ARG A N 1
ATOM 1062 C CA . ARG A 1 131 ? -7.135 10.154 -1.537 1.00 54.97 131 ARG A CA 1
ATOM 1063 C C . ARG A 1 131 ? -5.665 10.078 -1.966 1.00 54.97 131 ARG A C 1
ATOM 1065 O O . ARG A 1 131 ? -5.375 10.008 -3.153 1.00 54.97 131 ARG A O 1
ATOM 1072 N N . GLY A 1 132 ? -4.740 10.136 -1.006 1.00 50.81 132 GLY A N 1
ATOM 1073 C CA . GLY A 1 132 ? -3.289 10.065 -1.249 1.00 50.81 132 GLY A CA 1
ATOM 1074 C C . GLY A 1 132 ? -2.502 11.345 -0.940 1.00 50.81 132 GLY A C 1
ATOM 1075 O O . GLY A 1 132 ? -1.287 11.277 -0.771 1.00 50.81 132 GLY A O 1
ATOM 1076 N N . SER A 1 133 ? -3.149 12.503 -0.777 1.00 47.47 133 SER A N 1
ATOM 1077 C CA . SER A 1 133 ? -2.459 13.745 -0.411 1.00 47.47 133 SER A CA 1
ATOM 1078 C C . SER A 1 133 ? -2.109 13.773 1.083 1.00 47.47 133 SER A C 1
ATOM 1080 O O . SER A 1 133 ? -2.925 14.097 1.949 1.00 47.47 133 SER A O 1
ATOM 1082 N N . ARG A 1 134 ? -0.846 13.461 1.408 1.00 47.81 134 ARG A N 1
ATOM 1083 C CA . ARG A 1 134 ? -0.273 13.832 2.710 1.00 47.81 134 ARG A CA 1
ATOM 1084 C C . ARG A 1 134 ? -0.380 15.351 2.884 1.00 47.81 134 ARG A C 1
ATOM 1086 O O . ARG A 1 134 ? 0.265 16.102 2.159 1.00 47.81 134 ARG A O 1
ATOM 1093 N N . ASN A 1 135 ? -1.096 15.796 3.915 1.00 40.34 135 ASN A N 1
ATOM 1094 C CA . ASN A 1 135 ? -0.795 17.067 4.570 1.00 40.34 135 ASN A CA 1
ATOM 1095 C C . ASN A 1 135 ? 0.446 16.842 5.447 1.00 40.34 135 ASN A C 1
ATOM 1097 O O . ASN A 1 135 ? 0.309 16.412 6.590 1.00 40.34 135 ASN A O 1
ATOM 1101 N N . HIS A 1 136 ? 1.662 17.087 4.943 1.00 39.44 136 HIS A N 1
ATOM 1102 C CA . HIS A 1 136 ? 2.830 17.148 5.829 1.00 39.44 136 HIS A CA 1
ATOM 1103 C C . HIS A 1 136 ? 3.907 18.140 5.377 1.00 39.44 136 HIS A C 1
ATOM 1105 O O . HIS A 1 136 ? 4.398 18.102 4.250 1.00 39.44 136 HIS A O 1
ATOM 1111 N N . ARG A 1 137 ? 4.317 18.991 6.324 1.00 30.64 137 ARG A N 1
ATOM 1112 C CA . ARG A 1 137 ? 5.580 19.732 6.322 1.00 30.64 137 ARG A CA 1
ATOM 1113 C C . ARG A 1 137 ? 6.738 18.775 6.636 1.00 30.64 137 ARG A C 1
ATOM 1115 O O . ARG A 1 137 ? 6.856 18.406 7.792 1.00 30.64 137 ARG A O 1
ATOM 1122 N N . LEU A 1 138 ? 7.636 18.558 5.659 1.00 36.06 138 LEU A N 1
ATOM 1123 C CA . LEU A 1 138 ? 9.100 18.337 5.817 1.00 36.06 138 LEU A CA 1
ATOM 1124 C C . LEU A 1 138 ? 9.523 17.010 6.521 1.00 36.06 138 LEU A C 1
ATOM 1126 O O . LEU A 1 138 ? 8.787 16.509 7.356 1.00 36.06 138 LEU A O 1
ATOM 1130 N N . TYR A 1 139 ? 10.671 16.349 6.325 1.00 35.78 139 TYR A N 1
ATOM 1131 C CA . TYR A 1 139 ? 11.840 16.363 5.420 1.00 35.78 139 TYR A CA 1
ATOM 1132 C C . TYR A 1 139 ? 12.644 15.072 5.729 1.00 35.78 139 TYR A C 1
ATOM 1134 O O . TYR A 1 139 ? 12.522 14.562 6.842 1.00 35.78 139 TYR A O 1
ATOM 1142 N N . GLY A 1 140 ? 13.561 14.651 4.847 1.00 27.66 140 GLY A N 1
ATOM 1143 C CA . GLY A 1 140 ? 14.770 13.911 5.259 1.00 27.66 140 GLY A CA 1
ATOM 1144 C C . GLY A 1 140 ? 15.141 12.734 4.364 1.00 27.66 140 GLY A C 1
ATOM 1145 O O . GLY A 1 140 ? 14.596 11.652 4.527 1.00 27.66 140 GLY A O 1
ATOM 1146 N N . GLY A 1 141 ? 16.070 12.957 3.431 1.00 31.27 141 GLY A N 1
ATOM 1147 C CA . GLY A 1 141 ? 16.597 11.920 2.550 1.00 31.27 141 GLY A CA 1
ATOM 1148 C C . GLY A 1 141 ? 17.464 10.896 3.281 1.00 31.27 141 GLY A C 1
ATOM 1149 O O . GLY A 1 141 ? 18.241 11.251 4.164 1.00 31.27 141 GLY A O 1
ATOM 1150 N N . TYR A 1 142 ? 17.344 9.650 2.845 1.00 30.30 142 TYR A N 1
ATOM 1151 C CA . TYR A 1 142 ? 18.413 8.662 2.830 1.00 30.30 142 TYR A CA 1
ATOM 1152 C C . TYR A 1 142 ? 18.330 7.971 1.469 1.00 30.30 142 TYR A C 1
ATOM 1154 O O . TYR A 1 142 ? 17.233 7.699 0.986 1.00 30.30 142 TYR A O 1
ATOM 1162 N N . GLU A 1 143 ? 19.484 7.810 0.829 1.00 31.69 143 GLU A N 1
ATOM 1163 C CA . GLU A 1 143 ? 19.629 7.204 -0.492 1.00 31.69 143 GLU A CA 1
ATOM 1164 C C . GLU A 1 143 ? 19.096 5.764 -0.508 1.00 31.69 143 GLU A C 1
ATOM 1166 O O . GLU A 1 143 ? 19.160 5.044 0.489 1.00 31.69 143 GLU A O 1
ATOM 1171 N N . ASP A 1 144 ? 18.556 5.394 -1.667 1.00 33.19 144 ASP A N 1
ATOM 1172 C CA . ASP A 1 144 ? 17.814 4.177 -1.987 1.00 33.19 144 ASP A CA 1
ATOM 1173 C C . ASP A 1 144 ? 18.626 2.877 -1.814 1.00 33.19 144 ASP A C 1
ATOM 1175 O O . ASP A 1 144 ? 18.995 2.215 -2.788 1.00 33.19 144 ASP A O 1
ATOM 1179 N N . GLU A 1 145 ? 18.884 2.447 -0.579 1.00 35.19 145 GLU A N 1
ATOM 1180 C CA . GLU A 1 145 ? 19.266 1.058 -0.329 1.00 35.19 145 GLU A CA 1
ATOM 1181 C C . GLU A 1 145 ? 18.001 0.213 -0.168 1.00 35.19 145 GLU A C 1
ATOM 1183 O O . GLU A 1 145 ? 17.272 0.290 0.817 1.00 35.19 145 GLU A O 1
ATOM 1188 N N . ILE A 1 146 ? 17.709 -0.578 -1.194 1.00 38.88 146 ILE A N 1
ATOM 1189 C CA . ILE A 1 146 ? 16.570 -1.489 -1.225 1.00 38.88 146 ILE A CA 1
ATOM 1190 C C . ILE A 1 146 ? 16.763 -2.602 -0.184 1.00 38.88 146 ILE A C 1
ATOM 1192 O O . ILE A 1 146 ? 17.637 -3.458 -0.337 1.00 38.88 146 ILE A O 1
ATOM 1196 N N . ILE A 1 147 ? 15.943 -2.591 0.872 1.00 41.38 147 ILE A N 1
ATOM 1197 C CA . ILE A 1 147 ? 16.098 -3.465 2.040 1.00 41.38 147 ILE A CA 1
ATOM 1198 C C . ILE A 1 147 ? 15.234 -4.731 1.923 1.00 41.38 147 ILE A C 1
ATOM 1200 O O . ILE A 1 147 ? 14.023 -4.678 2.130 1.00 41.38 147 ILE A O 1
ATOM 1204 N N . ASP A 1 148 ? 15.862 -5.894 1.718 1.00 44.91 148 ASP A N 1
ATOM 1205 C CA . ASP A 1 148 ? 15.184 -7.197 1.773 1.00 44.91 148 ASP A CA 1
ATOM 1206 C C . ASP A 1 148 ? 14.822 -7.593 3.218 1.00 44.91 148 ASP A C 1
ATOM 1208 O O . ASP A 1 148 ? 15.567 -8.294 3.905 1.00 44.91 148 ASP A O 1
ATOM 1212 N N . VAL A 1 149 ? 13.642 -7.163 3.675 1.00 45.00 149 VAL A N 1
ATOM 1213 C CA . VAL A 1 149 ? 13.111 -7.383 5.036 1.00 45.00 149 VAL A CA 1
ATOM 1214 C C . VAL A 1 149 ? 13.032 -8.866 5.433 1.00 45.00 149 VAL A C 1
ATOM 1216 O O . VAL A 1 149 ? 13.050 -9.188 6.626 1.00 45.00 149 VAL A O 1
ATOM 1219 N N . GLU A 1 150 ? 12.942 -9.786 4.465 1.00 49.09 150 GLU A N 1
ATOM 1220 C CA . GLU A 1 150 ? 12.884 -11.230 4.734 1.00 49.09 150 GLU A CA 1
ATOM 1221 C C . GLU A 1 150 ? 14.271 -11.803 5.078 1.00 49.09 150 GLU A C 1
ATOM 1223 O O . GLU A 1 150 ? 14.348 -12.744 5.869 1.00 49.09 150 GLU A O 1
ATOM 1228 N N . ASN A 1 151 ? 15.347 -11.185 4.575 1.00 49.56 151 ASN A N 1
ATOM 1229 C CA . ASN A 1 151 ? 16.743 -11.578 4.803 1.00 49.56 151 ASN A CA 1
ATOM 1230 C C . ASN A 1 151 ? 17.534 -10.608 5.699 1.00 49.56 151 ASN A C 1
ATOM 1232 O O . ASN A 1 151 ? 18.735 -10.797 5.910 1.00 49.56 151 ASN A O 1
ATOM 1236 N N . LEU A 1 152 ? 16.881 -9.584 6.255 1.00 53.88 152 LEU A N 1
ATOM 1237 C CA . LEU A 1 152 ? 17.499 -8.694 7.230 1.00 53.88 152 LEU A CA 1
ATOM 1238 C C . LEU A 1 152 ? 17.971 -9.463 8.462 1.00 53.88 152 LEU A C 1
ATOM 1240 O O . LEU A 1 152 ? 17.266 -10.318 9.009 1.00 53.88 152 LEU A O 1
ATOM 1244 N N . ASN A 1 153 ? 19.139 -9.072 8.971 1.00 72.12 153 ASN A N 1
ATOM 1245 C CA . ASN A 1 153 ? 19.499 -9.445 10.328 1.00 72.12 153 ASN A CA 1
ATOM 1246 C C . ASN A 1 153 ? 18.466 -8.860 11.314 1.00 72.12 153 ASN A C 1
ATOM 1248 O O . ASN A 1 153 ? 17.753 -7.894 11.028 1.00 72.12 153 ASN A O 1
ATOM 1252 N N . THR A 1 154 ? 18.382 -9.456 12.499 1.00 61.09 154 THR A N 1
ATOM 1253 C CA . THR A 1 154 ? 17.362 -9.115 13.497 1.00 61.09 154 THR A CA 1
ATOM 1254 C C . THR A 1 154 ? 17.344 -7.626 13.869 1.00 61.09 154 THR A C 1
ATOM 1256 O O . THR A 1 154 ? 16.271 -7.085 14.134 1.00 61.09 154 THR A O 1
ATOM 1259 N N . TRP A 1 155 ? 18.500 -6.953 13.863 1.00 51.06 155 TRP A N 1
ATOM 1260 C CA . TRP A 1 155 ? 18.617 -5.538 14.223 1.00 51.06 155 TRP A CA 1
ATOM 1261 C C . TRP A 1 155 ? 18.044 -4.620 13.150 1.00 51.06 155 TRP A C 1
ATOM 1263 O O . TRP A 1 155 ? 17.223 -3.759 13.463 1.00 51.06 155 TRP A O 1
ATOM 1273 N N . ASP A 1 156 ? 18.413 -4.836 11.890 1.00 53.84 156 ASP A N 1
ATOM 1274 C CA . ASP A 1 156 ? 17.890 -4.039 10.780 1.00 53.84 156 ASP A CA 1
ATOM 1275 C C . ASP A 1 156 ? 16.393 -4.261 10.583 1.00 53.84 156 ASP A C 1
ATOM 1277 O O . ASP A 1 156 ? 15.654 -3.310 10.335 1.00 53.84 156 ASP A O 1
ATOM 1281 N N . LYS A 1 157 ? 15.915 -5.495 10.784 1.00 59.94 157 LYS A N 1
ATOM 1282 C CA . LYS A 1 157 ? 14.479 -5.784 10.765 1.00 59.94 157 LYS A CA 1
ATOM 1283 C C . LYS A 1 157 ? 13.736 -5.031 11.863 1.00 59.94 157 LYS A C 1
ATOM 1285 O O . LYS A 1 157 ? 12.675 -4.477 11.599 1.00 59.94 157 LYS A O 1
ATOM 1290 N N . SER A 1 158 ? 14.282 -4.997 13.079 1.00 67.19 158 SER A N 1
ATOM 1291 C CA . SER A 1 158 ? 13.690 -4.228 14.179 1.00 67.19 158 SER A CA 1
ATOM 1292 C C . SER A 1 158 ? 13.639 -2.740 13.845 1.00 67.19 158 SER A C 1
ATOM 1294 O O . SER A 1 158 ? 12.579 -2.136 13.960 1.00 67.19 158 SER A O 1
ATOM 1296 N N . ARG A 1 159 ? 14.752 -2.170 13.364 1.00 67.44 159 ARG A N 1
ATOM 1297 C CA . ARG A 1 159 ? 14.841 -0.757 12.973 1.00 67.44 159 ARG A CA 1
ATOM 1298 C C . ARG A 1 159 ? 13.819 -0.398 11.895 1.00 67.44 159 ARG A C 1
ATOM 1300 O O . ARG A 1 159 ? 13.097 0.581 12.040 1.00 67.44 159 ARG A O 1
ATOM 1307 N N . TYR A 1 160 ? 13.703 -1.226 10.863 1.00 60.56 160 TYR A N 1
ATOM 1308 C CA . TYR A 1 160 ? 12.721 -1.033 9.801 1.00 60.56 160 TYR A CA 1
ATOM 1309 C C . TYR A 1 160 ? 11.277 -1.062 10.328 1.00 60.56 160 TYR A C 1
ATOM 1311 O O . TYR A 1 160 ? 10.469 -0.196 9.999 1.00 60.56 160 TYR A O 1
ATOM 1319 N N . LEU A 1 161 ? 10.937 -2.028 11.190 1.00 68.19 161 LEU A N 1
ATOM 1320 C CA . LEU A 1 161 ? 9.606 -2.098 11.804 1.00 68.19 161 LEU A CA 1
ATOM 1321 C C . LEU A 1 161 ? 9.332 -0.898 12.728 1.00 68.19 161 LEU A C 1
ATOM 1323 O O . LEU A 1 161 ? 8.187 -0.459 12.822 1.00 68.19 161 LEU A O 1
ATOM 1327 N N . ASP A 1 162 ? 10.359 -0.351 13.385 1.00 74.25 162 ASP A N 1
ATOM 1328 C CA . ASP A 1 162 ? 10.258 0.860 14.208 1.00 74.25 162 ASP A CA 1
ATOM 1329 C C . ASP A 1 162 ? 9.961 2.107 13.362 1.00 74.25 162 ASP A C 1
ATOM 1331 O O . ASP A 1 162 ? 9.111 2.919 13.739 1.00 74.25 162 ASP A O 1
ATOM 1335 N N . GLU A 1 163 ? 10.616 2.246 12.209 1.00 68.50 163 GLU A N 1
ATOM 1336 C CA . GLU A 1 163 ? 10.379 3.334 11.253 1.00 68.50 163 GLU A CA 1
ATOM 1337 C C . GLU A 1 163 ? 8.951 3.270 10.695 1.00 68.50 163 GLU A C 1
ATOM 1339 O O . GLU A 1 163 ? 8.195 4.239 10.806 1.00 68.50 163 GLU A O 1
ATOM 1344 N N . VAL A 1 164 ? 8.536 2.093 10.211 1.00 66.06 164 VAL A N 1
ATOM 1345 C CA . VAL A 1 164 ? 7.172 1.859 9.710 1.00 66.06 164 VAL A CA 1
ATOM 1346 C C . VAL A 1 164 ? 6.130 2.141 10.792 1.00 66.06 164 VAL A C 1
ATOM 1348 O O . VAL A 1 164 ? 5.140 2.827 10.535 1.00 66.06 164 VAL A O 1
ATOM 1351 N N . TYR A 1 165 ? 6.346 1.650 12.015 1.00 75.94 165 TYR A N 1
ATOM 1352 C CA . TYR A 1 165 ? 5.457 1.927 13.141 1.00 75.94 165 TYR A CA 1
ATOM 1353 C C . TYR A 1 165 ? 5.334 3.434 13.400 1.00 75.94 165 TYR A C 1
ATOM 1355 O O . TYR A 1 165 ? 4.224 3.951 13.530 1.00 75.94 165 TYR A O 1
ATOM 1363 N N . THR A 1 166 ? 6.460 4.148 13.425 1.00 76.44 166 THR A N 1
ATOM 1364 C CA . THR A 1 166 ? 6.497 5.596 13.670 1.00 76.44 166 THR A CA 1
ATOM 1365 C C . THR A 1 166 ? 5.732 6.371 12.596 1.00 76.44 166 THR A C 1
ATOM 1367 O O . THR A 1 166 ? 4.986 7.299 12.916 1.00 76.44 166 THR A O 1
ATOM 1370 N N . ASP A 1 167 ? 5.872 5.989 11.327 1.00 70.19 167 ASP A N 1
ATOM 1371 C CA . ASP A 1 167 ? 5.153 6.614 10.214 1.00 70.19 167 ASP A CA 1
ATOM 1372 C C . ASP A 1 167 ? 3.643 6.353 10.266 1.00 70.19 167 ASP A C 1
ATOM 1374 O O . ASP A 1 167 ? 2.844 7.267 10.023 1.00 70.19 167 ASP A O 1
ATOM 1378 N N . LEU A 1 168 ? 3.243 5.128 10.615 1.00 72.12 168 LEU A N 1
ATOM 1379 C CA . LEU A 1 168 ? 1.837 4.757 10.744 1.00 72.12 168 LEU A CA 1
ATOM 1380 C C . LEU A 1 168 ? 1.174 5.474 11.928 1.00 72.12 168 LEU A C 1
ATOM 1382 O O . LEU A 1 168 ? 0.076 5.999 11.762 1.00 72.12 168 LEU A O 1
ATOM 1386 N N . ILE A 1 169 ? 1.848 5.573 13.081 1.00 85.06 169 ILE A N 1
ATOM 1387 C CA . ILE A 1 169 ? 1.359 6.336 14.242 1.00 85.06 169 ILE A CA 1
ATOM 1388 C C . ILE A 1 169 ? 1.178 7.805 13.884 1.00 85.06 169 ILE A C 1
ATOM 1390 O O . ILE A 1 169 ? 0.105 8.363 14.090 1.00 85.06 169 ILE A O 1
ATOM 1394 N N . ARG A 1 170 ? 2.193 8.425 13.272 1.00 76.75 170 ARG A N 1
ATOM 1395 C CA . ARG A 1 170 ? 2.109 9.823 12.837 1.00 76.75 170 ARG A CA 1
ATOM 1396 C C . ARG A 1 170 ? 0.923 10.044 11.901 1.00 76.75 170 ARG A C 1
ATOM 1398 O O . ARG A 1 170 ? 0.187 11.017 12.048 1.00 76.75 170 ARG A O 1
ATOM 1405 N N . SER A 1 171 ? 0.730 9.139 10.944 1.00 70.25 171 SER A N 1
ATOM 1406 C CA . SER A 1 171 ? -0.390 9.206 10.003 1.00 70.25 171 SER A CA 1
ATOM 1407 C C . SER A 1 171 ? -1.731 9.041 10.717 1.00 70.25 171 SER A C 1
ATOM 1409 O O . SER A 1 171 ? -2.651 9.818 10.455 1.00 70.25 171 SER A O 1
ATOM 1411 N N . ALA A 1 172 ? -1.834 8.100 11.658 1.00 76.56 172 ALA A N 1
ATOM 1412 C CA . ALA A 1 172 ? -3.026 7.890 12.470 1.00 76.56 172 ALA A CA 1
ATOM 1413 C C . ALA A 1 172 ? -3.390 9.136 13.290 1.00 76.56 172 ALA A C 1
ATOM 1415 O O . ALA A 1 172 ? -4.537 9.588 13.227 1.00 76.56 172 ALA A O 1
ATOM 1416 N N . ASP A 1 173 ? -2.410 9.727 13.978 1.00 81.75 173 ASP A N 1
ATOM 1417 C CA . ASP A 1 173 ? -2.563 10.914 14.825 1.00 81.75 173 ASP A CA 1
ATOM 1418 C C . ASP A 1 173 ? -2.986 12.143 14.009 1.00 81.75 173 ASP A C 1
ATOM 1420 O O . ASP A 1 173 ? -3.877 12.893 14.410 1.00 81.75 173 ASP A O 1
ATOM 1424 N N . ILE A 1 174 ? -2.390 12.339 12.827 1.00 69.19 174 ILE A N 1
ATOM 1425 C CA . ILE A 1 174 ? -2.768 13.417 11.904 1.00 69.19 174 ILE A CA 1
ATOM 1426 C C . ILE A 1 174 ? -4.231 13.258 11.475 1.00 69.19 174 ILE A C 1
ATOM 1428 O O . ILE A 1 174 ? -5.003 14.217 11.532 1.00 69.19 174 ILE A O 1
ATOM 1432 N N . HIS A 1 175 ? -4.644 12.055 11.070 1.00 71.38 175 HIS A N 1
ATOM 1433 C CA . HIS A 1 175 ? -6.030 11.809 10.670 1.00 71.38 175 HIS A CA 1
ATOM 1434 C C . HIS A 1 175 ? -7.000 11.958 11.844 1.00 71.38 175 HIS A C 1
ATOM 1436 O O . HIS A 1 175 ? -8.093 12.495 11.656 1.00 71.38 175 HIS A O 1
ATOM 1442 N N . PHE A 1 176 ? -6.590 11.557 13.050 1.00 79.94 176 PHE A N 1
ATOM 1443 C CA . PHE A 1 176 ? -7.357 11.773 14.273 1.00 79.94 176 PHE A CA 1
ATOM 1444 C C . PHE A 1 176 ? -7.584 13.269 14.518 1.00 79.94 176 PHE A C 1
ATOM 1446 O O . PHE A 1 176 ? -8.718 13.705 14.722 1.00 79.94 176 PHE A O 1
ATOM 1453 N N . TYR A 1 177 ? -6.512 14.065 14.443 1.00 77.50 177 TYR A N 1
ATOM 1454 C CA . TYR A 1 177 ? -6.540 15.514 14.647 1.00 77.50 177 TYR A CA 1
ATOM 1455 C C . TYR A 1 177 ? -7.488 16.218 13.669 1.00 77.50 177 TYR A C 1
ATOM 1457 O O . TYR A 1 177 ? -8.295 17.053 14.075 1.00 77.50 177 TYR A O 1
ATOM 1465 N N . TYR A 1 178 ? -7.453 15.825 12.393 1.00 69.44 178 TYR A N 1
ATOM 1466 C CA . TYR A 1 178 ? -8.358 16.336 11.358 1.00 69.44 178 TYR A CA 1
ATOM 1467 C C . TYR A 1 178 ? -9.741 15.668 11.348 1.00 69.44 178 TYR A C 1
ATOM 1469 O O . TYR A 1 178 ? -10.492 15.840 10.392 1.00 69.44 178 TYR A O 1
ATOM 1477 N N . LYS A 1 179 ? -10.091 14.901 12.389 1.00 82.19 179 LYS A N 1
ATOM 1478 C CA . LYS A 1 179 ? -11.389 14.222 12.546 1.00 82.19 179 LYS A CA 1
ATOM 1479 C C . LYS A 1 179 ? -11.748 13.252 11.417 1.00 82.19 179 LYS A C 1
ATOM 1481 O O . LYS A 1 179 ? -12.906 12.878 11.243 1.00 82.19 179 LYS A O 1
ATOM 1486 N N . LYS A 1 180 ? -10.753 12.776 10.669 1.00 72.38 180 LYS A N 1
ATOM 1487 C CA . LYS A 1 180 ? -10.902 11.703 9.680 1.00 72.38 180 LYS A CA 1
ATOM 1488 C C . LYS A 1 180 ? -10.887 10.356 10.409 1.00 72.38 180 LYS A C 1
ATOM 1490 O O . LYS A 1 180 ? -9.960 9.566 10.253 1.00 72.38 180 LYS A O 1
ATOM 1495 N N . TYR A 1 181 ? -11.893 10.119 11.250 1.00 81.56 181 TYR A N 1
ATOM 1496 C CA . TYR A 1 181 ? -11.884 9.061 12.266 1.00 81.56 181 TYR A CA 1
ATOM 1497 C C . TYR A 1 181 ? -11.796 7.643 11.698 1.00 81.56 181 TYR A C 1
ATOM 1499 O O . TYR A 1 181 ? -10.959 6.871 12.156 1.00 81.56 181 TYR A O 1
ATOM 1507 N N . LEU A 1 182 ? -12.573 7.318 10.657 1.00 79.75 182 LEU A N 1
ATOM 1508 C CA . LEU A 1 182 ? -12.473 6.015 9.979 1.00 79.75 182 LEU A CA 1
ATOM 1509 C C . LEU A 1 182 ? -11.055 5.768 9.457 1.00 79.75 182 LEU A C 1
ATOM 1511 O O . LEU A 1 182 ? -10.511 4.678 9.587 1.00 79.75 182 LEU A O 1
ATOM 1515 N N . LYS A 1 183 ? -10.423 6.818 8.931 1.00 70.94 183 LYS A N 1
ATOM 1516 C CA . LYS A 1 183 ? -9.081 6.716 8.374 1.00 70.94 183 LYS A CA 1
ATOM 1517 C C . LYS A 1 183 ? -8.013 6.567 9.450 1.00 70.94 183 LYS A C 1
ATOM 1519 O O . LYS A 1 183 ? -7.114 5.745 9.336 1.00 70.94 183 LYS A O 1
ATOM 1524 N N . SER A 1 184 ? -8.145 7.340 10.522 1.00 79.31 184 SER A N 1
ATOM 1525 C CA . SER A 1 184 ? -7.309 7.213 11.712 1.00 79.31 184 SER A CA 1
ATOM 1526 C C . SER A 1 184 ? -7.373 5.796 12.297 1.00 79.31 184 SER A C 1
ATOM 1528 O O . SER A 1 184 ? -6.336 5.226 12.631 1.00 79.31 184 SER A O 1
ATOM 1530 N N . LEU A 1 185 ? -8.570 5.196 12.330 1.00 86.81 185 LEU A N 1
ATOM 1531 C CA . LEU A 1 185 ? -8.790 3.830 12.805 1.00 86.81 185 LEU A CA 1
ATOM 1532 C C . LEU A 1 185 ? -8.016 2.806 11.965 1.00 86.81 185 LEU A C 1
ATOM 1534 O O . LEU A 1 185 ? -7.310 1.979 12.538 1.00 86.81 185 LEU A O 1
ATOM 1538 N N . GLU A 1 186 ? -8.085 2.898 10.632 1.00 77.94 186 GLU A N 1
ATOM 1539 C CA . GLU A 1 186 ? -7.315 2.033 9.724 1.00 77.94 186 GLU A CA 1
ATOM 1540 C C . GLU A 1 186 ? -5.804 2.110 10.004 1.00 77.94 186 GLU A C 1
ATOM 1542 O O . GLU A 1 186 ? -5.136 1.078 10.107 1.00 77.94 186 GLU A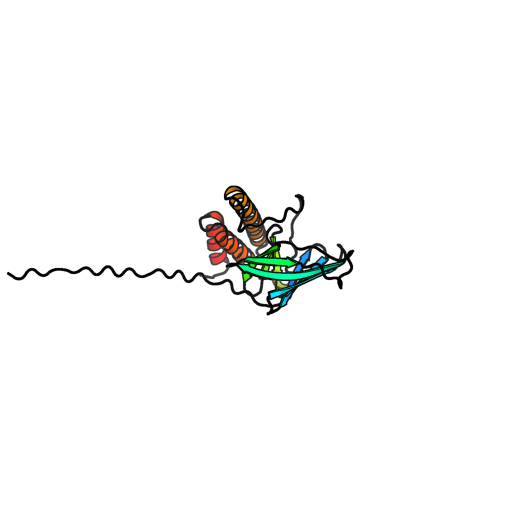 O 1
ATOM 1547 N N . PHE A 1 187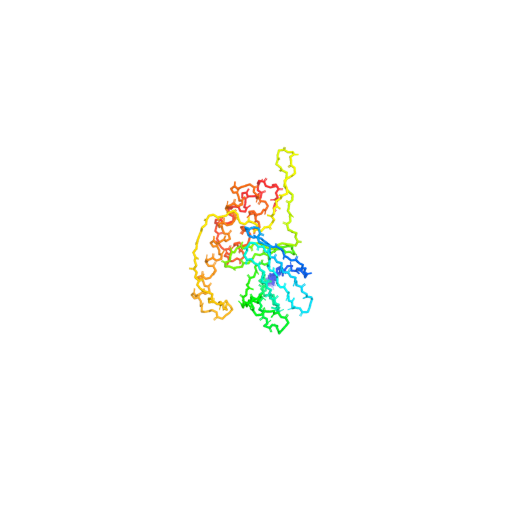 ? -5.258 3.320 10.179 1.00 76.69 187 PHE A N 1
ATOM 1548 C CA . PHE A 1 187 ? -3.831 3.498 10.459 1.00 76.69 187 PHE A CA 1
ATOM 1549 C C . PHE A 1 187 ? -3.426 2.930 11.821 1.00 76.69 187 PHE A C 1
ATOM 1551 O O . PHE A 1 187 ? -2.431 2.209 11.894 1.00 76.69 187 PHE A O 1
ATOM 1558 N N . TYR A 1 188 ? -4.183 3.181 12.895 1.00 87.50 188 TYR A N 1
ATOM 1559 C CA . TYR A 1 188 ? -3.864 2.573 14.190 1.00 87.50 188 TYR A CA 1
ATOM 1560 C C . TYR A 1 188 ? -3.976 1.045 14.139 1.00 87.50 188 TYR A C 1
ATOM 1562 O O . TYR A 1 188 ? -3.115 0.357 14.686 1.00 87.50 188 TYR A O 1
ATOM 1570 N N . GLN A 1 189 ? -4.964 0.488 13.435 1.00 86.81 189 GLN A N 1
ATOM 1571 C CA . GLN A 1 189 ? -5.055 -0.962 13.233 1.00 86.81 189 GLN A CA 1
ATOM 1572 C C . GLN A 1 189 ? -3.833 -1.503 12.481 1.00 86.81 189 GLN A C 1
ATOM 1574 O O . GLN A 1 189 ? -3.291 -2.540 12.861 1.00 86.81 189 GLN A O 1
ATOM 1579 N N . ALA A 1 190 ? -3.343 -0.783 11.467 1.00 77.38 190 ALA A N 1
ATOM 1580 C CA . ALA A 1 190 ? -2.118 -1.146 10.763 1.00 77.38 190 ALA A CA 1
ATOM 1581 C C . ALA A 1 190 ? -0.892 -1.142 11.690 1.00 77.38 190 ALA A C 1
ATOM 1583 O O . ALA A 1 190 ? -0.071 -2.052 11.603 1.00 77.38 190 ALA A O 1
ATOM 1584 N N . THR A 1 191 ? -0.785 -0.197 12.633 1.00 82.19 191 THR A N 1
ATOM 1585 C CA . THR A 1 191 ? 0.334 -0.191 13.599 1.00 82.19 191 THR A CA 1
ATOM 1586 C C . THR A 1 191 ? 0.360 -1.456 14.456 1.00 82.19 191 THR A C 1
ATOM 1588 O O . THR A 1 191 ? 1.438 -1.987 14.713 1.00 82.19 191 THR A O 1
ATOM 1591 N N . LEU A 1 192 ? -0.810 -1.992 14.829 1.00 87.44 192 LEU A N 1
ATOM 1592 C CA . LEU A 1 192 ? -0.923 -3.226 15.607 1.00 87.44 192 LEU A CA 1
ATOM 1593 C C . LEU A 1 192 ? -0.631 -4.485 14.780 1.00 87.44 192 LEU A C 1
ATOM 1595 O O . LEU A 1 192 ? -0.260 -5.506 15.353 1.00 87.44 192 LEU A O 1
ATOM 1599 N N . LYS A 1 193 ? -0.713 -4.427 13.444 1.00 82.06 193 LYS A N 1
ATOM 1600 C CA . LYS A 1 193 ? -0.191 -5.506 12.585 1.00 82.06 193 LYS A CA 1
ATOM 1601 C C . LYS A 1 193 ? 1.341 -5.569 12.637 1.00 82.06 193 LYS A C 1
ATOM 1603 O O . LYS A 1 193 ? 1.911 -6.656 12.603 1.00 82.06 193 LYS A O 1
ATOM 1608 N N . ILE A 1 194 ? 2.000 -4.412 12.772 1.00 78.38 194 ILE A N 1
ATOM 1609 C CA . ILE A 1 194 ? 3.467 -4.292 12.850 1.00 78.38 194 ILE A CA 1
ATOM 1610 C C . ILE A 1 194 ? 3.976 -4.590 14.264 1.00 78.38 194 ILE A C 1
ATOM 1612 O O . ILE A 1 194 ? 4.921 -5.359 14.444 1.00 78.38 194 ILE A O 1
ATOM 1616 N N . LYS A 1 195 ? 3.340 -3.997 15.278 1.00 83.62 195 LYS A N 1
ATOM 1617 C CA . LYS A 1 195 ? 3.681 -4.152 16.694 1.00 83.62 195 LYS A CA 1
ATOM 1618 C C . LYS A 1 195 ? 2.417 -4.397 17.532 1.00 83.62 195 LYS A C 1
ATOM 1620 O O . LYS A 1 195 ? 1.866 -3.460 18.108 1.00 83.62 195 LYS A O 1
ATOM 1625 N N . PRO A 1 196 ? 1.973 -5.658 17.663 1.00 86.31 196 PRO A N 1
ATOM 1626 C CA . PRO A 1 196 ? 0.677 -5.992 18.267 1.00 86.31 196 PRO A CA 1
ATOM 1627 C C . PRO A 1 196 ? 0.569 -5.695 19.767 1.00 86.31 196 PRO A C 1
ATOM 1629 O O . PRO A 1 196 ? -0.532 -5.666 20.303 1.00 86.31 196 PRO A O 1
ATOM 1632 N N . ASN A 1 197 ? 1.693 -5.475 20.453 1.00 92.19 197 ASN A N 1
ATOM 1633 C CA . ASN A 1 197 ? 1.721 -5.271 21.904 1.00 92.19 197 ASN A CA 1
ATOM 1634 C C . ASN A 1 197 ? 1.721 -3.784 22.316 1.00 92.19 197 ASN A C 1
ATOM 1636 O O . ASN A 1 197 ? 1.760 -3.481 23.512 1.00 92.19 197 ASN A O 1
ATOM 1640 N N . GLU A 1 198 ? 1.703 -2.855 21.356 1.00 94.44 198 GLU A N 1
ATOM 1641 C CA . GLU A 1 198 ? 1.777 -1.415 21.620 1.00 94.44 198 GLU A CA 1
ATOM 1642 C C . GLU A 1 198 ? 0.465 -0.881 22.206 1.00 94.44 198 GLU A C 1
ATOM 1644 O O . GLU A 1 198 ? -0.612 -1.012 21.628 1.00 94.44 198 GLU A O 1
ATOM 1649 N N . GLN A 1 199 ? 0.554 -0.249 23.377 1.00 96.75 199 GLN A N 1
ATOM 1650 C CA . GLN A 1 199 ? -0.628 0.201 24.123 1.00 96.75 199 GLN A CA 1
ATOM 1651 C C . GLN A 1 199 ? -1.257 1.461 23.529 1.00 96.75 199 GLN A C 1
ATOM 1653 O O . GLN A 1 199 ? -2.476 1.606 23.524 1.00 96.75 199 GLN A O 1
ATOM 1658 N N . TYR A 1 200 ? -0.428 2.384 23.039 1.00 96.38 200 TYR A N 1
ATOM 1659 C CA . TYR A 1 200 ? -0.896 3.663 22.514 1.00 96.38 200 TYR A CA 1
ATOM 1660 C C . TYR A 1 200 ? -1.882 3.510 21.341 1.00 96.38 200 TYR A C 1
ATOM 1662 O O . TYR A 1 200 ? -2.998 4.016 21.466 1.00 96.38 200 TYR A O 1
ATOM 1670 N N . PRO A 1 201 ? -1.562 2.793 20.244 1.00 95.56 201 PRO A N 1
ATOM 1671 C CA . PRO A 1 201 ? -2.513 2.610 19.149 1.00 95.56 201 PRO A CA 1
ATOM 1672 C C . PRO A 1 201 ? -3.789 1.878 19.572 1.00 95.56 201 PRO A C 1
ATOM 1674 O O . PRO A 1 201 ? -4.867 2.274 19.138 1.00 95.56 201 PRO A O 1
ATOM 1677 N N . GLN A 1 202 ? -3.706 0.887 20.471 1.00 97.62 202 GLN A N 1
ATOM 1678 C CA . GLN A 1 202 ? -4.897 0.214 21.003 1.00 97.62 202 GLN A CA 1
ATOM 1679 C C . GLN A 1 202 ? -5.827 1.198 21.728 1.00 97.62 202 GLN A C 1
ATOM 1681 O O . GLN A 1 202 ? -7.018 1.254 21.440 1.00 97.62 202 GLN A O 1
ATOM 1686 N N . GLN A 1 203 ? -5.279 2.050 22.598 1.00 98.12 203 GLN A N 1
ATOM 1687 C CA . GLN A 1 203 ? -6.066 3.066 23.304 1.00 98.12 203 GLN A CA 1
ATOM 1688 C C . GLN A 1 203 ? -6.726 4.072 22.354 1.00 98.12 203 GLN A C 1
ATOM 1690 O O . GLN A 1 203 ? -7.802 4.588 22.653 1.00 98.12 203 GLN A O 1
ATOM 1695 N N . GLN A 1 204 ? -6.082 4.402 21.233 1.00 97.75 204 GLN A N 1
ATOM 1696 C CA . GLN A 1 204 ? -6.667 5.309 20.245 1.00 97.75 204 GLN A CA 1
ATOM 1697 C C . GLN A 1 204 ? -7.754 4.626 19.414 1.00 97.75 204 GLN A C 1
ATOM 1699 O O . GLN A 1 204 ? -8.783 5.247 19.154 1.00 97.75 204 GLN A O 1
ATOM 1704 N N . ILE A 1 205 ? -7.579 3.346 19.069 1.00 97.12 205 ILE A N 1
ATOM 1705 C CA . ILE A 1 205 ? -8.625 2.521 18.450 1.00 97.12 205 ILE A CA 1
ATOM 1706 C C . ILE A 1 205 ? -9.869 2.500 19.336 1.00 97.12 205 ILE A C 1
ATOM 1708 O O . ILE A 1 205 ? -10.956 2.790 18.846 1.00 97.12 205 ILE A O 1
ATOM 1712 N N . ASP A 1 206 ? -9.714 2.242 20.635 1.00 96.75 206 ASP A N 1
ATOM 1713 C CA . ASP A 1 206 ? -10.842 2.183 21.570 1.00 96.75 206 ASP A CA 1
ATOM 1714 C C . ASP A 1 206 ? -11.588 3.528 21.642 1.00 96.75 206 ASP A C 1
ATOM 1716 O O . ASP A 1 206 ? -12.817 3.576 21.618 1.00 96.75 206 ASP A O 1
ATOM 1720 N N . LYS A 1 207 ? -10.857 4.652 21.649 1.00 96.94 207 LYS A N 1
ATOM 1721 C CA . LYS A 1 207 ? -11.461 5.996 21.579 1.00 96.94 207 LYS A CA 1
ATOM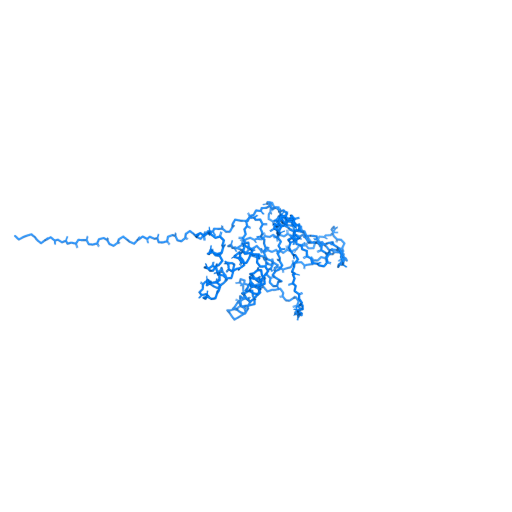 1722 C C . LYS A 1 207 ? -12.205 6.229 20.267 1.00 96.94 207 LYS A C 1
ATOM 1724 O O . LYS A 1 207 ? -13.293 6.798 20.277 1.00 96.94 207 LYS A O 1
ATOM 1729 N N . LEU A 1 208 ? -11.617 5.832 19.142 1.00 95.12 208 LEU A N 1
ATOM 1730 C CA . LEU A 1 208 ? -12.218 5.996 17.820 1.00 95.12 208 LEU A CA 1
ATOM 1731 C C . LEU A 1 208 ? -13.485 5.165 17.666 1.00 95.12 208 LEU A C 1
ATOM 1733 O O . LEU A 1 208 ? -14.453 5.668 17.108 1.00 95.12 208 LEU A O 1
ATOM 1737 N N . LYS A 1 209 ? -13.501 3.942 18.200 1.00 95.50 209 LYS A N 1
ATOM 1738 C CA . LYS A 1 209 ? -14.686 3.081 18.250 1.00 95.50 209 LYS A CA 1
ATOM 1739 C C . LYS A 1 209 ? -15.859 3.759 18.958 1.00 95.50 209 LYS A C 1
ATOM 1741 O O . LYS A 1 209 ? -16.951 3.807 18.405 1.00 95.50 209 LYS A O 1
ATOM 1746 N N . ILE A 1 210 ? -15.600 4.397 20.104 1.00 95.94 210 ILE A N 1
ATOM 1747 C CA . ILE A 1 210 ? -16.606 5.194 20.829 1.00 95.94 210 ILE A CA 1
ATOM 1748 C C . ILE A 1 210 ? -17.100 6.380 19.986 1.00 95.94 210 ILE A C 1
ATOM 1750 O O . ILE A 1 210 ? -18.293 6.659 19.959 1.00 95.94 210 ILE A O 1
ATOM 1754 N N . ILE A 1 211 ? -16.199 7.094 19.303 1.00 93.62 211 ILE A N 1
ATOM 1755 C CA . ILE A 1 211 ? -16.559 8.252 18.462 1.00 93.62 211 ILE A CA 1
ATOM 1756 C C . ILE A 1 211 ? -17.404 7.833 17.251 1.00 93.62 211 ILE A C 1
ATOM 1758 O O . ILE A 1 211 ? -18.293 8.573 16.834 1.00 93.62 211 ILE A O 1
ATOM 1762 N N . LEU A 1 212 ? -17.088 6.682 16.665 1.00 90.19 212 LEU A N 1
ATOM 1763 C CA . LEU A 1 212 ? -17.707 6.165 15.448 1.00 90.19 212 LEU A CA 1
ATOM 1764 C C . LEU A 1 212 ? -18.974 5.339 15.708 1.00 90.19 212 LEU A C 1
ATOM 1766 O O . LEU A 1 212 ? -19.653 5.014 14.740 1.00 90.19 212 LEU A O 1
ATOM 1770 N N . ASP A 1 213 ? -19.279 5.022 16.970 1.00 92.81 213 ASP A N 1
ATOM 1771 C CA . ASP A 1 213 ? -20.367 4.119 17.376 1.00 92.81 213 ASP A CA 1
ATOM 1772 C C . ASP A 1 213 ? -20.244 2.728 16.723 1.00 92.81 213 ASP A C 1
ATOM 1774 O O . ASP A 1 213 ? -21.184 2.188 16.141 1.00 92.81 213 ASP A O 1
ATOM 1778 N N . VAL A 1 214 ? -19.028 2.171 16.758 1.00 75.19 214 VAL A N 1
ATOM 1779 C CA . VAL A 1 214 ? -18.709 0.844 16.208 1.00 75.19 214 VAL A CA 1
ATOM 1780 C C . VAL A 1 214 ? -18.027 -0.023 17.268 1.00 75.19 214 VAL A C 1
ATOM 1782 O O . VAL A 1 214 ? -17.045 0.405 17.875 1.00 75.19 214 VAL A O 1
ATOM 1785 N N . ASP A 1 215 ? -18.545 -1.237 17.474 1.00 61.19 215 ASP A N 1
ATOM 1786 C CA . ASP A 1 215 ? -18.058 -2.208 18.472 1.00 61.19 215 ASP A CA 1
ATOM 1787 C C . ASP A 1 215 ? -16.794 -2.975 18.034 1.00 61.19 215 ASP A C 1
ATOM 1789 O O . ASP A 1 215 ? -16.611 -3.302 16.838 1.00 61.19 215 ASP A O 1
#

pLDDT: mean 72.21, std 19.85, range [27.66, 98.12]

Foldseek 3Di:
DDDDDDDDPPPPDPPPPPLPAAQAAQAWWWADEPQKIKIWGGDPVQKIKIWIDDPVHIAIFIDGWDDDRQKIWDFTDDDPPGPPVRYDGDHGFIWGRLHNFWIATQPPRFIIGNDQWDWDDDPNDTDTDGRGYDPDDDDDDDDDDNDPLVPDDPVVVVVSLVRRLVSLQVQLVVCVVVVVLVRSLSSLVVSCVSVVPDPVSVVSNVVSCVVVVHD

Radius of gyration: 21.67 Å; chains: 1; bounding box: 44×73×71 Å

Secondary structure (DSSP, 8-state):
--------------------------SEEEEEETTEEEEEEEETTTEEEEEEEETTEEEEEEEEEEEETTEEEEEE---TTS-GGGB----SEEEEE-SSSEEEETTT--EEES-SEEEEEETTEEEEEETT----------------TTT--HHHHHHHHHHHHHHHHHHHHHHHHTT-HHHHHHHHHHHHHH-TT-HHHHHHHHHHHHHHT--